Protein AF-A0A7S2NJQ4-F1 (afdb_monomer_lite)

Foldseek 3Di:
DDDDPVVVCVVPPDPPPPDDPPDDDDDPDPQDLQPDPVLVVLLVCQLQVQLCVPPVPDDSVVSSLVSLVVVLVCLVVLPCVSQPLVNLVSVLVLLVVLVVVVVDCSHLCNVCVVPNLVCLVVHDPSSSSSSNNSQNPRPPSNVSSVVSSCVNCVVVVVVVVVVVVVVVVVVVVVCVVCVVVVVVVQVVVLVVVQVVCVVDPDDRDDPGDDD

Secondary structure (DSSP, 8-state):
-PPPHHHHHHHS--------TT----------S---HHHHHHHHHHHHHHHHHH-TTS-HHHHHHHHHHHHHHHHHHT-TTTS-HHHHHHHHHHHHHHHHTTTSTT-HHHHHHHH-GGGGGGSSSHHHHHHHHHHHTSTTHHHHHHHHHHHHHHHHHHHHHHHHHHHHHHHHHHHHHTHHHHHHHHHHHHHHHHHHHTTSSS---SS----

Sequence (211 aa):
EELSQHKLLEFFQARSAAFDISAKGPTNNVSTLITDPKHRQIMDILVRKEAILRHPKSPQLEGVGLAVCELVDALRRCDYDRLTPGMLEDLRKIAVAHAEEGSGSNSVLDYVELHGEDSLQQLELPHLHRLLYGMLRIPAITSRLECMVLEATFSEHLELCRRNLTVLHAALGQLLACLGPLRSLFAAALRLGNALNRDSNAQVSGHGFKL

pLDDT: mean 86.47, std 15.88, range [38.22, 98.5]

Radius of gyration: 31.57 Å; chains: 1; bounding box: 75×58×83 Å

Organism: NCBI:txid327968

InterPro domains:
  IPR015425 Formin, FH2 domain [PF02181] (62-211)
  IPR015425 Formin, FH2 domain [PS51444] (1-211)
  IPR042201 Formin, FH2 domain superfamily [G3DSA:1.20.58.2220] (1-211)

Structure (mmCIF, N/CA/C/O backbone):
data_AF-A0A7S2NJQ4-F1
#
_entry.id   AF-A0A7S2NJQ4-F1
#
loop_
_atom_site.group_PDB
_atom_site.id
_atom_site.type_symbol
_atom_site.label_atom_id
_atom_site.label_alt_id
_atom_site.label_comp_id
_atom_site.label_asym_id
_atom_site.label_entity_id
_atom_site.label_seq_id
_atom_site.pdbx_PDB_ins_code
_atom_site.Cartn_x
_atom_site.Cartn_y
_atom_site.Cartn_z
_atom_site.occupancy
_atom_site.B_iso_or_equiv
_atom_site.auth_seq_id
_atom_site.auth_comp_id
_atom_site.auth_asym_id
_atom_site.auth_atom_id
_atom_site.pdbx_PDB_model_num
ATOM 1 N N . GLU A 1 1 ? -25.058 43.416 6.051 1.00 51.81 1 GLU A N 1
ATOM 2 C CA . GLU A 1 1 ? -25.646 43.496 7.402 1.00 51.81 1 GLU A CA 1
ATOM 3 C C . GLU A 1 1 ? -24.611 42.992 8.392 1.00 51.81 1 GLU A C 1
ATOM 5 O O . GLU A 1 1 ? -24.174 41.853 8.273 1.00 51.81 1 GLU A O 1
ATOM 10 N N . GLU A 1 2 ? -24.123 43.865 9.270 1.00 57.31 2 GLU A N 1
ATOM 11 C CA . GLU A 1 2 ? -23.128 43.515 10.289 1.00 57.31 2 GLU A CA 1
ATOM 12 C C . GLU A 1 2 ? -23.812 42.748 11.431 1.00 57.31 2 GLU A C 1
ATOM 14 O O . GLU A 1 2 ? -24.876 43.146 11.908 1.00 57.31 2 GLU A O 1
ATOM 19 N N . LEU A 1 3 ? -23.238 41.613 11.848 1.00 57.19 3 LEU A N 1
ATOM 20 C CA . LEU A 1 3 ? -23.779 40.826 12.957 1.00 57.19 3 LEU A CA 1
ATOM 21 C C . LEU A 1 3 ? -23.693 41.616 14.269 1.00 57.19 3 LEU A C 1
ATOM 23 O O . LEU A 1 3 ? -22.643 42.151 14.620 1.00 57.19 3 LEU A O 1
ATOM 27 N N . SER A 1 4 ? -24.797 41.647 15.020 1.00 73.44 4 SER A N 1
ATOM 28 C CA . SER A 1 4 ? -24.871 42.342 16.304 1.00 73.44 4 SER A CA 1
ATOM 29 C C . SER A 1 4 ? -23.909 41.741 17.336 1.00 73.44 4 SER A C 1
ATOM 31 O O . SER A 1 4 ? -23.765 40.522 17.447 1.00 73.44 4 SER A O 1
ATOM 33 N N . GLN A 1 5 ? -23.282 42.606 18.140 1.00 66.94 5 GLN A N 1
ATOM 34 C CA . GLN A 1 5 ? -22.288 42.256 19.170 1.00 66.94 5 GLN A CA 1
ATOM 35 C C . GLN A 1 5 ? -22.750 41.145 20.131 1.00 66.94 5 GLN A C 1
ATOM 37 O O . GLN A 1 5 ? -21.946 40.331 20.580 1.00 66.94 5 GLN A O 1
ATOM 42 N N . HIS A 1 6 ? -24.055 41.065 20.397 1.00 70.19 6 HIS A N 1
ATOM 43 C CA . HIS A 1 6 ? -24.645 40.021 21.233 1.00 70.19 6 HIS A CA 1
ATOM 44 C C . HIS A 1 6 ? -24.507 38.616 20.619 1.00 70.19 6 HIS A C 1
ATOM 46 O O . HIS A 1 6 ? -24.236 37.659 21.336 1.00 70.19 6 HIS A O 1
ATOM 52 N N . LYS A 1 7 ? -24.638 38.480 19.291 1.00 64.88 7 LYS A N 1
ATOM 53 C CA . LYS A 1 7 ? -24.493 37.187 18.597 1.00 64.88 7 LYS A CA 1
ATOM 54 C C . LYS A 1 7 ? -23.039 36.715 18.542 1.00 64.88 7 LYS A C 1
ATOM 56 O O . LYS A 1 7 ? -22.787 35.515 18.522 1.00 64.88 7 LYS A O 1
ATOM 61 N N . LEU A 1 8 ? -22.081 37.644 18.552 1.00 63.97 8 LEU A N 1
ATOM 62 C CA . LEU A 1 8 ? -20.655 37.317 18.636 1.00 63.97 8 LEU A CA 1
ATOM 63 C C . LEU A 1 8 ? -20.275 36.809 20.032 1.00 63.97 8 LEU A C 1
ATOM 65 O O . LEU A 1 8 ? -19.550 35.827 20.143 1.00 63.97 8 LEU A O 1
ATOM 69 N N . LEU A 1 9 ? -20.800 37.418 21.098 1.00 64.62 9 LEU A N 1
ATOM 70 C CA . LEU A 1 9 ? -20.520 36.975 22.468 1.00 64.62 9 LEU A CA 1
ATOM 71 C C . LEU A 1 9 ? -21.087 35.584 22.774 1.00 64.62 9 LEU A C 1
ATOM 73 O O . LEU A 1 9 ? -20.460 34.831 23.509 1.00 64.62 9 LEU A O 1
ATOM 77 N N . GLU A 1 10 ? -22.218 35.214 22.175 1.00 65.12 10 GLU A N 1
ATOM 78 C CA . GLU A 1 10 ? -22.791 33.869 22.311 1.00 65.12 10 GLU A CA 1
ATOM 79 C C . GLU A 1 10 ? -21.931 32.802 21.605 1.00 65.12 10 GLU A C 1
ATOM 81 O O . GLU A 1 10 ? -21.736 31.711 22.134 1.00 65.12 10 GLU A O 1
ATOM 86 N N . PHE A 1 11 ? -21.328 33.141 20.458 1.00 58.22 11 PHE A N 1
ATOM 87 C CA . PHE A 1 11 ? -20.397 32.259 19.741 1.00 58.22 11 PHE A CA 1
ATOM 88 C C . PHE A 1 11 ? -19.018 32.134 20.413 1.00 58.22 11 PHE A C 1
ATOM 90 O O . PHE A 1 11 ? -18.370 31.097 20.282 1.00 58.22 11 PHE A O 1
ATOM 97 N N . PHE A 1 12 ? -18.563 33.172 21.125 1.00 60.09 12 PHE A N 1
ATOM 98 C CA . PHE A 1 12 ? -17.245 33.225 21.776 1.00 60.09 12 PHE A CA 1
ATOM 99 C C . PHE A 1 12 ? -17.275 32.988 23.293 1.00 60.09 12 PHE A C 1
ATOM 101 O O . PHE A 1 12 ? -16.248 33.155 23.955 1.00 60.09 12 PHE A O 1
ATOM 108 N N . GLN A 1 13 ? -18.404 32.557 23.865 1.00 54.66 13 GLN A N 1
ATOM 109 C CA . GLN A 1 13 ? -18.429 32.061 25.242 1.00 54.66 13 GLN A CA 1
ATOM 110 C C . GLN A 1 13 ? -17.652 30.743 25.331 1.00 54.66 13 GLN A C 1
ATOM 112 O O . GLN A 1 13 ? -18.188 29.642 25.199 1.00 54.66 13 GLN A O 1
ATOM 117 N N . ALA A 1 14 ? -16.348 30.868 25.570 1.00 47.53 14 ALA A N 1
ATOM 118 C CA . ALA A 1 14 ? -15.502 29.776 26.001 1.00 47.53 14 ALA A CA 1
ATOM 119 C C . ALA A 1 14 ? -16.120 29.163 27.264 1.00 47.53 14 ALA A C 1
ATOM 121 O O . ALA A 1 14 ? -16.168 29.795 28.321 1.00 47.53 14 ALA A O 1
ATOM 122 N N . ARG A 1 15 ? -16.611 27.922 27.156 1.00 47.78 15 ARG A N 1
ATOM 123 C CA . ARG A 1 15 ? -16.922 27.097 28.325 1.00 47.78 15 ARG A CA 1
ATOM 124 C C . ARG A 1 15 ? -15.653 27.014 29.166 1.00 47.78 15 ARG A C 1
ATOM 126 O O . ARG A 1 15 ? -14.710 26.321 28.792 1.00 47.78 15 ARG A O 1
ATOM 133 N N . SER A 1 16 ? -15.635 27.713 30.295 1.00 44.09 16 SER A N 1
ATOM 134 C CA . SER A 1 16 ? -14.630 27.494 31.326 1.00 44.09 16 SER A CA 1
ATOM 135 C C . SER A 1 16 ? -14.896 26.113 31.925 1.00 44.09 16 SER A C 1
ATOM 137 O O . SER A 1 16 ? -15.751 25.947 32.794 1.00 44.09 16 SER A O 1
ATOM 139 N N . ALA A 1 17 ? -14.243 25.089 31.378 1.00 42.69 17 ALA A N 1
ATOM 140 C CA . ALA A 1 17 ? -14.191 23.779 32.001 1.00 42.69 17 ALA A CA 1
ATOM 141 C C . ALA A 1 17 ? -13.262 23.900 33.213 1.00 42.69 17 ALA A C 1
ATOM 143 O O . ALA A 1 17 ? -12.041 23.824 33.086 1.00 42.69 17 ALA A O 1
ATOM 144 N N . ALA A 1 18 ? -13.842 24.155 34.385 1.00 42.19 18 ALA A N 1
ATOM 145 C CA . ALA A 1 18 ? -13.127 24.038 35.644 1.00 42.19 18 ALA A CA 1
ATOM 146 C C . ALA A 1 18 ? -12.740 22.562 35.827 1.00 42.19 18 ALA A C 1
ATOM 148 O O . ALA A 1 18 ? -13.593 21.708 36.062 1.00 42.19 18 ALA A O 1
ATOM 149 N N . PHE A 1 19 ? -11.459 22.263 35.632 1.00 42.50 19 PHE A N 1
ATOM 150 C CA . PHE A 1 19 ? -10.888 20.942 35.853 1.00 42.50 19 PHE A CA 1
ATOM 151 C C . PHE A 1 19 ? -10.545 20.824 37.342 1.00 42.50 19 PHE A C 1
ATOM 153 O O . PHE A 1 19 ? -9.671 21.537 37.835 1.00 42.50 19 PHE A O 1
ATOM 160 N N . ASP A 1 20 ? -11.261 19.970 38.070 1.00 38.22 20 ASP A N 1
ATOM 161 C CA . ASP A 1 20 ? -10.987 19.691 39.480 1.00 38.22 20 ASP A CA 1
ATOM 162 C C . ASP A 1 20 ? -9.737 18.797 39.584 1.00 38.22 20 ASP A C 1
ATOM 164 O O . ASP A 1 20 ? -9.721 17.652 39.131 1.00 38.22 20 ASP A O 1
ATOM 168 N N . ILE A 1 21 ? -8.642 19.346 40.120 1.00 47.34 21 ILE A N 1
ATOM 169 C CA . ILE A 1 21 ? -7.314 18.700 40.173 1.00 47.34 21 ILE A CA 1
ATOM 170 C C . ILE A 1 21 ? -7.218 17.677 41.328 1.00 47.34 21 ILE A C 1
ATOM 172 O O . ILE A 1 21 ? -6.201 17.000 41.479 1.00 47.34 21 ILE A O 1
ATOM 176 N N . SER A 1 22 ? -8.266 17.505 42.140 1.00 41.06 22 SER A N 1
ATOM 177 C CA . SER A 1 22 ? -8.159 16.792 43.421 1.00 41.06 22 SER A CA 1
ATOM 178 C C . SER A 1 22 ? -8.564 15.307 43.433 1.00 41.06 22 SER A C 1
ATOM 180 O O . SER A 1 22 ? -8.376 14.644 44.451 1.00 41.06 22 SER A O 1
ATOM 182 N N . ALA A 1 23 ? -9.008 14.717 42.319 1.00 43.56 23 ALA A N 1
ATOM 183 C CA . ALA A 1 23 ? -9.357 13.291 42.255 1.00 43.56 23 ALA A CA 1
ATOM 184 C C . ALA A 1 23 ? -8.292 12.456 41.518 1.00 43.56 23 ALA A C 1
ATOM 186 O O . ALA A 1 23 ? -8.537 11.922 40.439 1.00 43.56 23 ALA A O 1
ATOM 187 N N . LYS A 1 24 ? -7.087 12.330 42.086 1.00 41.12 24 LYS A N 1
ATOM 188 C CA . LYS A 1 24 ? -6.093 11.346 41.622 1.00 41.12 24 LYS A CA 1
ATOM 189 C C . LYS A 1 24 ? -5.866 10.283 42.688 1.00 41.12 24 LYS A C 1
ATOM 191 O O . LYS A 1 24 ? -5.013 10.427 43.559 1.00 41.12 24 LYS A O 1
ATOM 196 N N . GLY A 1 25 ? -6.629 9.195 42.581 1.00 40.47 25 GLY A N 1
ATOM 197 C CA . GLY A 1 25 ? -6.151 7.892 43.038 1.00 40.47 25 GLY A CA 1
ATOM 198 C C . GLY A 1 25 ? -4.934 7.462 42.199 1.00 40.47 25 GLY A C 1
ATOM 199 O O . GLY A 1 25 ? -4.742 7.976 41.093 1.00 40.47 25 GLY A O 1
ATOM 200 N N . PRO A 1 26 ? -4.079 6.556 42.698 1.00 44.88 26 PRO A N 1
ATOM 201 C CA . PRO A 1 26 ? -2.882 6.138 41.988 1.00 44.88 26 PRO A CA 1
ATOM 202 C C . PRO A 1 26 ? -3.269 5.119 40.914 1.00 44.88 26 PRO A C 1
ATOM 204 O O . PRO A 1 26 ? -3.271 3.916 41.154 1.00 44.88 26 PRO A O 1
ATOM 207 N N . THR A 1 27 ? -3.628 5.589 39.725 1.00 45.00 27 THR A N 1
ATOM 208 C CA . THR A 1 27 ? -3.738 4.738 38.540 1.00 45.00 27 THR A CA 1
ATOM 209 C C . THR A 1 27 ? -2.453 4.879 37.733 1.00 45.00 27 THR A C 1
ATOM 211 O O . THR A 1 27 ? -2.019 5.986 37.409 1.00 45.00 27 THR A O 1
ATOM 214 N N . ASN A 1 28 ? -1.810 3.751 37.433 1.00 48.59 28 ASN A N 1
ATOM 215 C CA . ASN A 1 28 ? -0.753 3.665 36.430 1.00 48.59 28 ASN A CA 1
ATOM 216 C C . ASN A 1 28 ? -1.356 4.093 35.082 1.00 48.59 28 ASN A C 1
ATOM 218 O O . ASN A 1 28 ? -1.955 3.291 34.374 1.00 48.59 28 ASN A O 1
ATOM 222 N N . ASN A 1 29 ? -1.284 5.389 34.779 1.00 56.41 29 ASN A N 1
ATOM 223 C CA . ASN A 1 29 ? -1.986 6.011 33.660 1.00 56.41 29 ASN A CA 1
ATOM 224 C C . ASN A 1 29 ? -1.245 5.743 32.348 1.00 56.41 29 ASN A C 1
ATOM 226 O O . ASN A 1 29 ? -0.527 6.609 31.848 1.00 56.41 29 ASN A O 1
ATOM 230 N N . VAL A 1 30 ? -1.416 4.549 31.781 1.00 67.12 30 VAL A N 1
ATOM 231 C CA . VAL A 1 30 ? -1.124 4.340 30.360 1.00 67.12 30 VAL A CA 1
ATOM 232 C C . VAL A 1 30 ? -2.154 5.150 29.578 1.00 67.12 30 VAL A C 1
ATOM 234 O O . VAL A 1 30 ? -3.314 4.763 29.491 1.00 67.12 30 VAL A O 1
ATOM 237 N N . SER A 1 31 ? -1.755 6.316 29.066 1.00 78.62 31 SER A N 1
ATOM 238 C CA . SER A 1 31 ? -2.657 7.179 28.296 1.00 78.62 31 SER A CA 1
ATOM 239 C C . SER A 1 31 ? -2.854 6.670 26.871 1.00 78.62 31 SER A C 1
ATOM 241 O O . SER A 1 31 ? -3.929 6.828 26.304 1.00 78.62 31 SER A O 1
ATOM 243 N N . THR A 1 32 ? -1.832 6.033 26.291 1.00 86.88 32 THR A N 1
ATOM 244 C CA . THR A 1 32 ? -1.890 5.466 24.945 1.00 86.88 32 THR A CA 1
ATOM 245 C C . THR A 1 32 ? -0.919 4.299 24.784 1.00 86.88 32 THR A C 1
ATOM 247 O O . THR A 1 32 ? 0.192 4.315 25.309 1.00 86.88 32 THR A O 1
ATOM 250 N N . LEU A 1 33 ? -1.349 3.297 24.020 1.00 88.25 33 LEU A N 1
ATOM 251 C CA . LEU A 1 33 ? -0.561 2.125 23.616 1.00 88.25 33 LEU A CA 1
ATOM 252 C C . LEU A 1 33 ? 0.064 2.278 22.219 1.00 88.25 33 LEU A C 1
ATOM 254 O O . LEU A 1 33 ? 0.857 1.449 21.797 1.00 88.25 33 LEU A O 1
ATOM 258 N N . ILE A 1 34 ? -0.297 3.332 21.481 1.00 90.25 34 ILE A N 1
ATOM 259 C CA . ILE A 1 34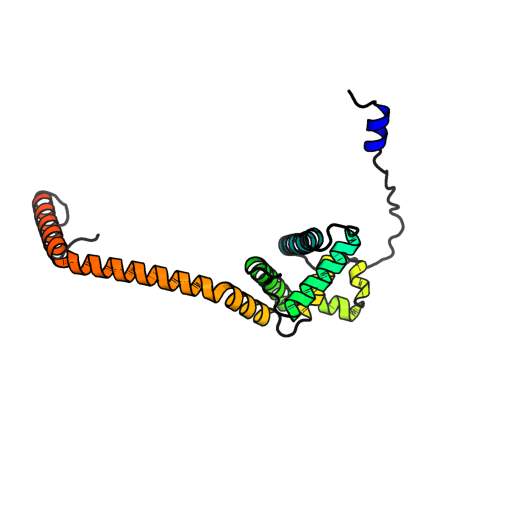 ? 0.243 3.614 20.148 1.00 90.25 34 ILE A CA 1
ATOM 260 C C . ILE A 1 34 ? 1.199 4.775 20.339 1.00 90.25 34 ILE A C 1
ATOM 262 O O . ILE A 1 34 ? 0.760 5.919 20.349 1.00 90.25 34 ILE A O 1
ATOM 266 N N . THR A 1 35 ? 2.481 4.505 20.560 1.00 88.50 35 THR A N 1
ATOM 267 C CA . THR A 1 35 ? 3.468 5.542 20.903 1.00 88.50 35 THR A CA 1
ATOM 268 C C . THR A 1 35 ? 3.858 6.394 19.694 1.00 88.50 35 THR A C 1
ATOM 270 O O . THR A 1 35 ? 4.023 7.610 19.846 1.00 88.50 35 THR A O 1
ATOM 273 N N . ASP A 1 36 ? 3.911 5.803 18.496 1.00 90.94 36 ASP A N 1
ATOM 274 C CA . ASP A 1 36 ? 4.264 6.506 17.261 1.00 90.94 36 ASP A CA 1
ATOM 275 C C . ASP A 1 36 ? 3.153 7.497 16.833 1.00 90.94 36 ASP A C 1
ATOM 277 O O . ASP A 1 36 ? 2.038 7.084 16.482 1.00 90.94 36 ASP A O 1
ATOM 281 N N . PRO A 1 37 ? 3.429 8.818 16.813 1.00 92.50 37 PRO A N 1
ATOM 282 C CA . PRO A 1 37 ? 2.466 9.821 16.363 1.00 92.50 37 PRO A CA 1
ATOM 283 C C . PRO A 1 37 ? 2.046 9.653 14.899 1.00 92.50 37 PRO A C 1
ATOM 285 O O . PRO A 1 37 ? 0.913 9.999 14.562 1.00 92.50 37 PRO A O 1
ATOM 288 N N . LYS A 1 38 ? 2.913 9.120 14.030 1.00 95.25 38 LYS A N 1
ATOM 289 C CA . LYS A 1 38 ? 2.587 8.876 12.620 1.00 95.25 38 LYS A CA 1
ATOM 290 C C . LYS A 1 38 ? 1.569 7.758 12.484 1.00 95.25 38 LYS A C 1
ATOM 292 O O . LYS A 1 38 ? 0.622 7.915 11.719 1.00 95.25 38 LYS A O 1
ATOM 297 N N . HIS A 1 39 ? 1.713 6.674 13.249 1.00 95.19 39 HIS A N 1
ATOM 298 C CA . HIS A 1 39 ? 0.722 5.594 13.265 1.00 95.19 39 HIS A CA 1
ATOM 299 C C . HIS A 1 39 ? -0.636 6.123 13.724 1.00 95.19 39 HIS A C 1
ATOM 301 O O . HIS A 1 39 ? -1.633 5.911 13.036 1.00 95.19 39 HIS A O 1
ATOM 307 N N . ARG A 1 40 ? -0.669 6.908 14.814 1.00 95.12 40 ARG A N 1
ATOM 308 C CA . ARG A 1 40 ? -1.907 7.557 15.280 1.00 95.12 40 ARG A CA 1
ATOM 309 C C . ARG A 1 40 ? -2.535 8.424 14.191 1.00 95.12 40 ARG A C 1
ATOM 311 O O . ARG A 1 40 ? -3.726 8.299 13.927 1.00 95.12 40 ARG A O 1
ATOM 318 N N . GLN A 1 41 ? -1.739 9.271 13.538 1.00 96.69 41 GLN A N 1
ATOM 319 C CA . GLN A 1 41 ? -2.219 10.171 12.492 1.00 96.69 41 GLN A CA 1
ATOM 320 C C . GLN A 1 41 ? -2.775 9.410 11.283 1.00 96.69 41 GLN A C 1
ATOM 322 O O . GLN A 1 41 ? -3.867 9.726 10.817 1.00 96.69 41 GLN A O 1
ATOM 327 N N . ILE A 1 42 ? -2.044 8.411 10.783 1.00 96.69 42 ILE A N 1
ATOM 328 C CA . ILE A 1 42 ? -2.473 7.581 9.653 1.00 96.69 42 ILE A CA 1
ATOM 329 C C . ILE A 1 42 ? -3.793 6.893 9.994 1.00 96.69 42 ILE A C 1
ATOM 331 O O . ILE A 1 42 ? -4.767 7.040 9.261 1.00 96.69 42 ILE A O 1
ATOM 335 N N . MET A 1 43 ? -3.861 6.198 11.131 1.00 96.94 43 MET A N 1
ATOM 336 C CA . MET A 1 43 ? -5.073 5.492 11.544 1.00 96.94 43 MET A CA 1
ATOM 337 C C . MET A 1 43 ? -6.261 6.439 11.727 1.00 96.94 43 MET A C 1
ATOM 339 O O . MET A 1 43 ? -7.363 6.124 11.284 1.00 96.94 43 MET A O 1
ATOM 343 N N . ASP A 1 44 ? -6.052 7.612 12.329 1.00 96.00 44 ASP A N 1
ATOM 344 C CA . ASP A 1 44 ? -7.113 8.603 12.518 1.00 96.00 44 ASP A CA 1
ATOM 345 C C . ASP A 1 44 ? -7.637 9.132 11.178 1.00 96.00 44 ASP A C 1
ATOM 347 O O . ASP A 1 44 ? -8.850 9.217 10.983 1.00 96.00 44 ASP A O 1
ATOM 351 N N . ILE A 1 45 ? -6.750 9.391 10.210 1.00 96.50 45 ILE A N 1
ATOM 352 C CA . ILE A 1 45 ? -7.144 9.764 8.845 1.00 96.50 45 ILE A CA 1
ATOM 353 C C . ILE A 1 45 ? -7.967 8.648 8.196 1.00 96.50 45 ILE A C 1
ATOM 355 O O . ILE A 1 45 ? -9.018 8.937 7.623 1.00 96.50 45 ILE A O 1
ATOM 359 N N . LEU A 1 46 ? -7.523 7.390 8.290 1.00 96.19 46 LEU A N 1
ATOM 360 C CA . LEU A 1 46 ? -8.226 6.247 7.700 1.00 96.19 46 LEU A CA 1
ATOM 361 C C . LEU A 1 46 ? -9.639 6.105 8.275 1.00 96.19 46 LEU A C 1
ATOM 363 O O . LEU A 1 46 ? -10.608 6.041 7.519 1.00 96.19 46 LEU A O 1
ATOM 367 N N . VAL A 1 47 ? -9.765 6.128 9.603 1.00 96.00 47 VAL A N 1
ATOM 368 C CA . VAL A 1 47 ? -11.054 5.970 10.285 1.00 96.00 47 VAL A CA 1
ATOM 369 C C . VAL A 1 47 ? -11.980 7.149 10.000 1.00 96.00 47 VAL A C 1
ATOM 371 O O . VAL A 1 47 ? -13.149 6.944 9.678 1.00 96.00 47 VAL A O 1
ATOM 374 N N . ARG A 1 48 ? -11.483 8.392 10.070 1.00 94.06 48 ARG A N 1
ATOM 375 C CA . ARG A 1 48 ? -12.305 9.578 9.780 1.00 94.06 48 ARG A CA 1
ATOM 376 C C . ARG A 1 48 ? -12.757 9.616 8.332 1.00 94.06 48 ARG A C 1
ATOM 378 O O . ARG A 1 48 ? -13.910 9.948 8.074 1.00 94.06 48 ARG A O 1
ATOM 385 N N . LYS A 1 49 ? -11.872 9.281 7.390 1.00 93.69 49 LYS A N 1
ATOM 386 C CA . LYS A 1 49 ? -12.221 9.214 5.970 1.00 93.69 49 LYS A CA 1
ATOM 387 C C . LYS A 1 49 ? -13.327 8.187 5.742 1.00 93.69 49 LYS A C 1
ATOM 389 O O . LYS A 1 49 ? -14.310 8.513 5.082 1.00 93.69 49 LYS A O 1
ATOM 394 N N . GLU A 1 50 ? -13.204 6.996 6.323 1.00 93.81 50 GLU A N 1
ATOM 395 C CA . GLU A 1 50 ? -14.233 5.960 6.206 1.00 93.81 50 GLU A CA 1
ATOM 396 C C . GLU A 1 50 ? -15.561 6.411 6.835 1.00 93.81 50 GLU A C 1
ATOM 398 O O . GLU A 1 50 ? -16.612 6.305 6.203 1.00 93.81 50 GLU A O 1
ATOM 403 N N . ALA A 1 51 ? -15.514 7.015 8.028 1.00 93.69 51 ALA A N 1
ATOM 404 C CA . ALA A 1 51 ? -16.692 7.548 8.709 1.00 93.69 51 ALA A CA 1
ATOM 405 C C . ALA A 1 51 ? -17.407 8.629 7.880 1.00 93.69 51 ALA A C 1
ATOM 407 O O . ALA A 1 51 ? -18.624 8.586 7.734 1.00 93.69 51 ALA A O 1
ATOM 408 N N . ILE A 1 52 ? -16.669 9.574 7.291 1.00 92.31 52 ILE A N 1
ATOM 409 C CA . ILE A 1 52 ? -17.245 10.651 6.471 1.00 92.31 52 ILE A CA 1
ATOM 410 C C . ILE A 1 52 ? -17.871 10.095 5.187 1.00 92.31 52 ILE A C 1
ATOM 412 O O . ILE A 1 52 ? -18.958 10.521 4.799 1.00 92.31 52 ILE A O 1
ATOM 416 N N . LEU A 1 53 ? -17.193 9.159 4.517 1.00 90.56 53 LEU A N 1
ATOM 417 C CA . LEU A 1 53 ? -17.652 8.629 3.233 1.00 90.56 53 LEU A CA 1
ATOM 418 C C . LEU A 1 53 ? -18.859 7.696 3.375 1.00 90.56 53 LEU A C 1
ATOM 420 O O . LEU A 1 53 ? -19.721 7.683 2.497 1.00 90.56 53 LEU A O 1
ATOM 424 N N . ARG A 1 54 ? -18.923 6.906 4.451 1.00 88.50 54 ARG A N 1
ATOM 425 C CA . ARG A 1 54 ? -19.947 5.862 4.626 1.00 88.50 54 ARG A CA 1
ATOM 426 C C . ARG A 1 54 ? -21.059 6.248 5.588 1.00 88.50 54 ARG A C 1
ATOM 428 O O . ARG A 1 54 ? -22.199 5.845 5.380 1.00 88.50 54 ARG A O 1
ATOM 435 N N . HIS A 1 55 ? -20.750 7.082 6.577 1.00 89.62 55 HIS A N 1
ATOM 436 C CA . HIS A 1 55 ? -21.666 7.470 7.649 1.00 89.62 55 HIS A CA 1
ATOM 437 C C . HIS A 1 55 ? -21.852 8.998 7.733 1.00 89.62 55 HIS A C 1
ATOM 439 O O . HIS A 1 55 ? -21.772 9.564 8.824 1.00 89.62 55 HIS A O 1
ATOM 445 N N . PRO A 1 56 ? -22.152 9.709 6.621 1.00 86.44 56 PRO A N 1
ATOM 446 C CA . PRO A 1 56 ? -22.184 11.178 6.594 1.00 86.44 56 PRO A CA 1
ATOM 447 C C . PRO A 1 56 ? -23.288 11.799 7.464 1.00 86.44 56 PRO A C 1
ATOM 449 O O . PRO A 1 56 ? -23.253 12.994 7.745 1.00 86.44 56 PRO A O 1
ATOM 452 N N . LYS A 1 57 ? -24.296 11.009 7.852 1.00 86.12 57 LYS A N 1
ATOM 453 C CA . LYS A 1 57 ? -25.442 11.447 8.667 1.00 86.12 57 LYS A CA 1
ATOM 454 C C . LYS A 1 57 ? -25.343 11.015 10.130 1.00 86.12 57 LYS A C 1
ATOM 456 O O . LYS A 1 57 ? -26.193 11.411 10.923 1.00 86.12 57 LYS A O 1
ATOM 461 N N . SER A 1 58 ? -24.350 10.201 10.478 1.00 82.94 58 SER A N 1
ATOM 462 C CA . SER A 1 58 ? -24.194 9.693 11.837 1.00 82.94 58 SER A CA 1
ATOM 463 C C . SER A 1 58 ? -23.476 10.725 12.712 1.00 82.94 58 SER A C 1
ATOM 465 O O . SER A 1 58 ? -22.604 11.449 12.219 1.00 82.94 58 SER A O 1
ATOM 467 N N . PRO A 1 59 ? -23.793 10.802 14.017 1.00 82.31 59 PRO A N 1
ATOM 468 C CA . PRO A 1 59 ? -22.995 11.570 14.967 1.00 82.31 59 PRO A CA 1
ATOM 469 C C . PRO A 1 59 ? -21.519 11.167 14.869 1.00 82.31 59 PRO A C 1
ATOM 471 O O . PRO A 1 59 ? -21.216 9.982 14.738 1.00 82.31 59 PRO A O 1
ATOM 474 N N . GLN A 1 60 ? -20.591 12.128 14.954 1.00 77.06 60 GLN A N 1
ATOM 475 C CA . GLN A 1 60 ? -19.162 11.874 14.694 1.00 77.06 60 GLN A CA 1
ATOM 476 C C . GLN A 1 60 ? -18.593 10.693 15.498 1.00 77.06 60 GLN A C 1
ATOM 478 O O . GLN A 1 60 ? -17.867 9.873 14.947 1.00 77.06 60 GLN A O 1
ATOM 483 N N . LEU A 1 61 ? -18.947 10.580 16.781 1.00 79.38 61 LEU A N 1
ATOM 484 C CA . LEU A 1 61 ? -18.493 9.494 17.659 1.00 79.38 61 LEU A CA 1
ATOM 485 C C . LEU A 1 61 ? -19.024 8.118 17.226 1.00 79.38 61 LEU A C 1
ATOM 487 O O . LEU A 1 61 ? -18.279 7.141 17.226 1.00 79.38 61 LEU A O 1
ATOM 491 N N . GLU A 1 62 ? -20.291 8.046 16.822 1.00 86.00 62 GLU A N 1
ATOM 492 C CA . GLU A 1 62 ? -20.929 6.802 16.386 1.00 86.00 62 GLU A CA 1
ATOM 493 C C . GLU A 1 62 ? -20.413 6.370 15.008 1.00 86.00 62 GLU A C 1
ATOM 495 O O . GLU A 1 62 ? -20.040 5.213 14.816 1.00 86.00 62 GLU A O 1
ATOM 500 N N . GLY A 1 63 ? -20.284 7.319 14.074 1.00 89.75 63 GLY A N 1
ATOM 501 C CA . GLY A 1 63 ? -19.735 7.066 12.740 1.00 89.75 63 GLY A CA 1
ATOM 502 C C . GLY A 1 63 ? -18.290 6.562 12.776 1.00 89.75 63 GLY A C 1
ATOM 503 O O . GLY A 1 63 ? -17.934 5.664 12.018 1.00 89.75 63 GLY A O 1
ATOM 504 N N . VAL A 1 64 ? -17.469 7.082 13.694 1.00 92.56 64 VAL A N 1
ATOM 505 C CA . VAL A 1 64 ? -16.090 6.615 13.915 1.00 92.56 64 VAL A CA 1
ATOM 506 C C . VAL A 1 64 ? -16.066 5.178 14.446 1.00 92.56 64 VAL A C 1
ATOM 508 O O . VAL A 1 64 ? -15.280 4.366 13.963 1.00 92.56 64 VAL A O 1
ATOM 511 N N . GLY A 1 65 ? -16.937 4.834 15.399 1.00 91.75 65 GLY A N 1
ATOM 512 C CA . GLY A 1 65 ? -17.044 3.465 15.909 1.00 91.75 65 GLY A CA 1
ATOM 513 C C . GLY A 1 65 ? -17.452 2.460 14.827 1.00 91.75 65 GLY A C 1
ATOM 514 O O . GLY A 1 65 ? -16.828 1.407 14.699 1.00 91.75 65 GLY A O 1
ATOM 515 N N . LEU A 1 66 ? -18.451 2.811 14.010 1.00 93.31 66 LEU A N 1
ATOM 516 C CA . LEU A 1 66 ? -18.894 1.993 12.876 1.00 93.31 66 LEU A CA 1
ATOM 517 C C . LEU A 1 66 ? -17.787 1.824 11.830 1.00 93.31 66 LEU A C 1
ATOM 519 O O . LEU A 1 66 ? -17.531 0.706 11.387 1.00 93.31 66 LEU A O 1
ATOM 523 N N . ALA A 1 67 ? -17.081 2.906 11.497 1.00 95.25 67 ALA A N 1
ATOM 524 C CA . ALA A 1 67 ? -15.960 2.878 10.563 1.00 95.25 67 ALA A CA 1
ATOM 525 C C . ALA A 1 67 ? -14.849 1.914 11.004 1.00 95.25 67 ALA A C 1
ATOM 527 O O . ALA A 1 67 ? -14.314 1.181 10.175 1.00 95.25 67 ALA A O 1
ATOM 528 N N . VAL A 1 68 ? -14.524 1.862 12.301 1.00 96.50 68 VAL A N 1
ATOM 529 C CA . VAL A 1 68 ? -13.538 0.904 12.828 1.00 96.50 68 VAL A CA 1
ATOM 530 C C . VAL A 1 68 ? -13.983 -0.537 12.585 1.00 96.50 68 VAL A C 1
ATOM 532 O O . VAL A 1 68 ? -13.215 -1.319 12.027 1.00 96.50 68 VAL A O 1
ATOM 535 N N . CYS A 1 69 ? -15.214 -0.889 12.967 1.00 95.44 69 CYS A N 1
ATOM 536 C CA . CYS A 1 69 ? -15.744 -2.240 12.758 1.00 95.44 69 CYS A CA 1
ATOM 537 C C . CYS A 1 69 ? -15.728 -2.619 11.272 1.00 95.44 69 CYS A C 1
ATOM 539 O O . CYS A 1 69 ? -15.258 -3.692 10.899 1.00 95.44 69 CYS A O 1
ATOM 541 N N . GLU A 1 70 ? -16.178 -1.706 10.416 1.00 95.75 70 GLU A N 1
ATOM 542 C CA . GLU A 1 70 ? -16.247 -1.929 8.979 1.00 95.75 70 GLU A CA 1
ATOM 543 C C . GLU A 1 70 ? -14.874 -2.077 8.315 1.00 95.75 70 GLU A C 1
ATOM 545 O O . GLU A 1 70 ? -14.732 -2.915 7.424 1.00 95.75 70 GLU A O 1
ATOM 550 N N . LEU A 1 71 ? -13.862 -1.318 8.749 1.00 97.19 71 LEU A N 1
ATOM 551 C CA . LEU A 1 71 ? -12.484 -1.466 8.269 1.00 97.19 71 LEU A CA 1
ATOM 552 C C . LEU A 1 71 ? -11.898 -2.824 8.663 1.00 97.19 71 LEU A C 1
ATOM 554 O O . LEU A 1 71 ? -11.290 -3.501 7.834 1.00 97.19 71 LEU A O 1
ATOM 558 N N . VAL A 1 72 ? -12.113 -3.256 9.907 1.00 97.50 72 VAL A N 1
ATOM 559 C CA . VAL A 1 72 ? -11.663 -4.578 10.366 1.00 97.50 72 VAL A CA 1
ATOM 560 C C . VAL A 1 72 ? -12.366 -5.688 9.577 1.00 97.50 72 VAL A C 1
ATOM 562 O O . VAL A 1 72 ? -11.727 -6.653 9.155 1.00 97.50 72 VAL A O 1
ATOM 565 N N . ASP A 1 73 ? -13.662 -5.551 9.306 1.00 97.50 73 ASP A N 1
ATOM 566 C CA . ASP A 1 73 ? -14.405 -6.525 8.506 1.00 97.50 73 ASP A CA 1
ATOM 567 C C . ASP A 1 73 ? -14.021 -6.510 7.025 1.00 97.50 73 ASP A C 1
ATOM 569 O O . ASP A 1 73 ? -14.058 -7.558 6.375 1.00 97.50 73 ASP A O 1
ATOM 573 N N . ALA A 1 74 ? -13.639 -5.356 6.478 1.00 97.06 74 ALA A N 1
ATOM 574 C CA . ALA A 1 74 ? -13.071 -5.252 5.139 1.00 97.06 74 ALA A CA 1
ATOM 575 C C . ALA A 1 74 ? -11.736 -6.011 5.058 1.00 97.06 74 ALA A C 1
ATOM 577 O O . ALA A 1 74 ? -11.536 -6.803 4.137 1.00 97.06 74 ALA A O 1
ATOM 578 N N . LEU A 1 75 ? -10.864 -5.865 6.065 1.00 97.62 75 LEU A N 1
ATOM 579 C CA . LEU A 1 75 ? -9.595 -6.601 6.149 1.00 97.62 75 LEU A CA 1
ATOM 580 C C . LEU A 1 75 ? -9.821 -8.116 6.229 1.00 97.62 75 LEU A C 1
ATOM 582 O O . LEU A 1 75 ? -9.178 -8.892 5.521 1.00 97.62 75 LEU A O 1
ATOM 586 N N . ARG A 1 76 ? -10.788 -8.554 7.045 1.00 97.19 76 ARG A N 1
ATOM 587 C CA . ARG A 1 76 ? -11.161 -9.975 7.170 1.00 97.19 76 ARG A CA 1
ATOM 588 C C . ARG A 1 76 ? -11.733 -10.569 5.888 1.00 97.19 76 ARG A C 1
ATOM 590 O O . ARG A 1 76 ? -11.586 -11.772 5.674 1.00 97.19 76 ARG A O 1
ATOM 597 N N . ARG A 1 77 ? -12.384 -9.757 5.055 1.00 97.31 77 ARG A N 1
ATOM 598 C CA . ARG A 1 77 ? -13.004 -10.185 3.791 1.00 97.31 77 ARG A CA 1
ATOM 599 C C . ARG A 1 77 ? -12.137 -9.938 2.557 1.00 97.31 77 ARG A C 1
ATOM 601 O O . ARG A 1 77 ? -12.552 -10.322 1.474 1.00 97.31 77 ARG A O 1
ATOM 608 N N . CYS A 1 78 ? -10.953 -9.346 2.723 1.00 96.62 78 CYS A N 1
ATOM 609 C CA . CYS A 1 78 ? -10.120 -8.874 1.616 1.00 96.62 78 CYS A CA 1
ATOM 610 C C . CYS A 1 78 ? -10.888 -7.964 0.639 1.00 96.62 78 CYS A C 1
ATOM 612 O O . CYS A 1 78 ? -10.847 -8.154 -0.572 1.00 96.62 78 CYS A O 1
ATOM 614 N N . ASP A 1 79 ? -11.633 -6.996 1.170 1.00 96.69 79 ASP A N 1
ATOM 615 C CA . ASP A 1 79 ? -12.467 -6.096 0.370 1.00 96.69 79 ASP A CA 1
ATOM 616 C C . ASP A 1 79 ? -11.620 -4.996 -0.301 1.00 96.69 79 ASP A C 1
ATOM 618 O O . ASP A 1 79 ? -11.353 -3.941 0.285 1.00 96.69 79 ASP A O 1
ATOM 622 N N . TYR A 1 80 ? -11.180 -5.263 -1.533 1.00 95.44 80 TYR A N 1
ATOM 623 C CA . TYR A 1 80 ? -10.352 -4.358 -2.341 1.00 95.44 80 TYR A CA 1
ATOM 624 C C . TYR A 1 80 ? -11.099 -3.121 -2.863 1.00 95.44 80 TYR A C 1
ATOM 626 O O . TYR A 1 80 ? -10.456 -2.125 -3.192 1.00 95.44 80 TYR A O 1
ATOM 634 N N . ASP A 1 81 ? -12.436 -3.140 -2.898 1.00 93.31 81 ASP A N 1
ATOM 635 C CA . ASP A 1 81 ? -13.228 -1.966 -3.289 1.00 93.31 81 ASP A CA 1
ATOM 636 C C . ASP A 1 81 ? -13.185 -0.886 -2.200 1.00 93.31 81 ASP A C 1
ATOM 638 O O . ASP A 1 81 ? -13.313 0.312 -2.470 1.00 93.31 81 ASP A O 1
ATOM 642 N N . ARG A 1 82 ? -13.002 -1.308 -0.944 1.00 92.62 82 ARG A N 1
ATOM 643 C CA . ARG A 1 82 ? -12.870 -0.410 0.210 1.00 92.62 82 ARG A CA 1
ATOM 644 C C . ARG A 1 82 ? -11.418 -0.109 0.550 1.00 92.62 82 ARG A C 1
ATOM 646 O O . ARG A 1 82 ? -11.088 1.029 0.878 1.00 92.62 82 ARG A O 1
ATOM 653 N N . LEU A 1 83 ? -10.556 -1.119 0.501 1.00 95.62 83 LEU A N 1
ATOM 654 C CA . LEU A 1 83 ? -9.169 -1.021 0.940 1.00 95.62 83 LEU A CA 1
ATOM 655 C C . LEU A 1 83 ? -8.253 -0.731 -0.245 1.00 95.62 83 LEU A C 1
ATOM 657 O O . LEU A 1 83 ? -7.832 -1.632 -0.967 1.00 95.62 83 LEU A O 1
ATOM 661 N N . THR A 1 84 ? -7.913 0.543 -0.427 1.00 95.12 84 THR A N 1
ATOM 662 C CA . THR A 1 84 ? -7.003 0.935 -1.507 1.00 95.12 84 THR A CA 1
ATOM 663 C C . THR A 1 84 ? -5.580 0.412 -1.259 1.00 95.12 84 THR A C 1
ATOM 665 O O . THR A 1 84 ? -5.188 0.237 -0.100 1.00 95.12 84 THR A O 1
ATOM 668 N N . PRO A 1 85 ? -4.750 0.240 -2.308 1.00 95.62 85 PRO A N 1
ATOM 669 C CA . PRO A 1 85 ? -3.365 -0.215 -2.151 1.00 95.62 85 PRO A CA 1
ATOM 670 C C . PRO A 1 85 ? -2.548 0.617 -1.154 1.00 95.62 85 PRO A C 1
ATOM 672 O O . PRO A 1 85 ? -1.817 0.067 -0.336 1.00 95.62 85 PRO A O 1
ATOM 675 N N . GLY A 1 86 ? -2.722 1.944 -1.168 1.00 95.81 86 GLY A N 1
ATOM 676 C CA . GLY A 1 86 ? -2.055 2.838 -0.218 1.00 95.81 86 GLY A CA 1
ATOM 677 C C . GLY A 1 86 ? -2.499 2.608 1.229 1.00 95.81 86 GLY A C 1
ATOM 678 O O . GLY A 1 86 ? -1.660 2.571 2.124 1.00 95.81 86 GLY A O 1
ATOM 679 N N . MET A 1 87 ? -3.798 2.379 1.460 1.00 96.44 87 MET A N 1
ATOM 680 C CA . MET A 1 87 ? -4.310 2.048 2.796 1.00 96.44 87 MET A CA 1
ATOM 681 C C . MET A 1 87 ? -3.747 0.714 3.291 1.00 96.44 87 MET A C 1
ATOM 683 O O . MET A 1 87 ? -3.378 0.603 4.456 1.00 96.44 87 MET A O 1
ATOM 687 N N . LEU A 1 88 ? -3.662 -0.289 2.413 1.00 97.81 88 LEU A N 1
ATOM 688 C CA . LEU A 1 88 ? -3.104 -1.601 2.743 1.00 97.81 88 LEU A CA 1
ATOM 689 C C . LEU A 1 88 ? -1.618 -1.517 3.108 1.00 97.81 88 LEU A C 1
ATOM 691 O O . LEU A 1 88 ? -1.200 -2.124 4.089 1.00 97.81 88 LEU A O 1
ATOM 695 N N . GLU A 1 89 ? -0.834 -0.731 2.370 1.00 97.31 89 GLU A N 1
ATOM 696 C CA . GLU A 1 89 ? 0.574 -0.451 2.677 1.00 97.31 89 GLU A CA 1
ATOM 697 C C . GLU A 1 89 ? 0.756 0.221 4.042 1.00 97.31 89 GLU A C 1
ATOM 699 O O . GLU A 1 89 ? 1.613 -0.174 4.837 1.00 97.31 89 GLU A O 1
ATOM 704 N N . ASP A 1 90 ? -0.067 1.223 4.337 1.00 97.38 90 ASP A N 1
ATOM 705 C CA . ASP A 1 90 ? -0.028 1.940 5.608 1.00 97.38 90 ASP A CA 1
ATOM 706 C C . ASP A 1 90 ? -0.419 1.036 6.785 1.00 97.38 90 ASP A C 1
ATOM 708 O O . ASP A 1 90 ? 0.292 0.981 7.791 1.00 97.38 90 ASP A O 1
ATOM 712 N N . LEU A 1 91 ? -1.491 0.253 6.634 1.00 97.62 91 LEU A N 1
ATOM 713 C CA . LEU A 1 91 ? -1.902 -0.744 7.623 1.00 97.62 91 LEU A CA 1
ATOM 714 C C . LEU A 1 91 ? -0.843 -1.838 7.798 1.00 97.62 91 LEU A C 1
ATOM 716 O O . LEU A 1 91 ? -0.610 -2.263 8.928 1.00 97.62 91 LEU A O 1
ATOM 720 N N . ARG A 1 92 ? -0.152 -2.258 6.725 1.00 97.06 92 ARG A N 1
ATOM 721 C CA . ARG A 1 92 ? 0.944 -3.240 6.805 1.00 97.06 92 ARG A CA 1
ATOM 722 C C . ARG A 1 92 ? 2.075 -2.721 7.679 1.00 97.06 92 ARG A C 1
ATOM 724 O O . ARG A 1 92 ? 2.524 -3.444 8.561 1.00 97.06 92 ARG A O 1
ATOM 731 N N . LYS A 1 93 ? 2.516 -1.476 7.472 1.00 95.69 93 LYS A N 1
ATOM 732 C CA . LYS A 1 93 ? 3.589 -0.860 8.276 1.00 95.69 93 LYS A CA 1
ATOM 733 C C . LYS A 1 93 ? 3.224 -0.816 9.759 1.00 95.69 93 LYS A C 1
ATOM 735 O O . LYS A 1 93 ? 4.033 -1.209 10.593 1.00 95.69 93 LYS A O 1
ATOM 740 N N . ILE A 1 94 ? 1.995 -0.400 10.068 1.00 95.62 94 ILE A N 1
ATOM 741 C CA . ILE A 1 94 ? 1.483 -0.340 11.443 1.00 95.62 94 ILE A CA 1
ATOM 742 C C . ILE A 1 94 ? 1.412 -1.748 12.053 1.00 95.62 94 ILE A C 1
ATOM 744 O O . ILE A 1 94 ? 1.860 -1.954 13.179 1.00 95.62 94 ILE A O 1
ATOM 748 N N . ALA A 1 95 ? 0.874 -2.723 11.314 1.00 94.69 95 ALA A N 1
ATOM 749 C CA . ALA A 1 95 ? 0.755 -4.102 11.777 1.00 94.69 95 ALA A CA 1
ATOM 750 C C . ALA A 1 95 ? 2.123 -4.735 12.053 1.00 94.69 95 ALA A C 1
ATOM 752 O O . ALA A 1 95 ? 2.275 -5.391 13.074 1.00 94.69 95 ALA A O 1
ATOM 753 N N . VAL A 1 96 ? 3.111 -4.525 11.177 1.00 93.94 96 VAL A N 1
ATOM 754 C CA . VAL A 1 96 ? 4.482 -5.026 11.366 1.00 93.94 96 VAL A CA 1
ATOM 755 C C . VAL A 1 96 ? 5.100 -4.428 12.625 1.00 93.94 96 VAL A C 1
ATOM 757 O O . VAL A 1 96 ? 5.528 -5.181 13.493 1.00 93.94 96 VAL A O 1
ATOM 760 N N . ALA A 1 97 ? 5.057 -3.101 12.773 1.00 92.06 97 ALA A N 1
ATOM 761 C CA . ALA A 1 97 ? 5.635 -2.430 13.934 1.00 92.06 97 ALA A CA 1
ATOM 762 C C . ALA A 1 97 ? 5.044 -2.942 15.259 1.00 92.06 97 ALA A C 1
ATOM 764 O O . ALA A 1 97 ? 5.783 -3.278 16.178 1.00 92.06 97 ALA A O 1
ATOM 765 N N . HIS A 1 98 ? 3.718 -3.082 15.341 1.00 90.69 98 HIS A N 1
ATOM 766 C CA . HIS A 1 98 ? 3.063 -3.514 16.579 1.00 90.69 98 HIS A CA 1
ATOM 767 C C . HIS A 1 98 ? 3.022 -5.037 16.782 1.00 90.69 98 HIS A C 1
ATOM 769 O O . HIS A 1 98 ? 2.818 -5.488 17.908 1.00 90.69 98 HIS A O 1
ATOM 775 N N . ALA A 1 99 ? 3.223 -5.844 15.735 1.00 86.06 99 ALA A N 1
ATOM 776 C CA . ALA A 1 99 ? 3.397 -7.290 15.873 1.00 86.06 99 ALA A CA 1
ATOM 777 C C . ALA A 1 99 ? 4.809 -7.644 16.367 1.00 86.06 99 ALA A C 1
ATOM 779 O O . ALA A 1 99 ? 4.957 -8.544 17.190 1.00 86.06 99 ALA A O 1
ATOM 780 N N . GLU A 1 100 ? 5.836 -6.923 15.906 1.00 77.00 100 GLU A N 1
ATOM 781 C CA . GLU A 1 100 ? 7.226 -7.098 16.351 1.00 77.00 100 GLU A CA 1
ATOM 782 C C . GLU A 1 100 ? 7.445 -6.585 17.785 1.00 77.00 100 GLU A C 1
ATOM 784 O O . GLU A 1 100 ? 8.177 -7.199 18.561 1.00 77.00 100 GLU A O 1
ATOM 789 N N . GLU A 1 101 ? 6.745 -5.517 18.184 1.00 68.88 101 GLU A N 1
ATOM 790 C CA . GLU A 1 101 ? 6.720 -5.014 19.568 1.00 68.88 101 GLU A CA 1
ATOM 791 C C . GLU A 1 101 ? 6.029 -5.970 20.563 1.00 68.88 101 GLU A C 1
ATOM 793 O O . GLU A 1 101 ? 6.206 -5.826 21.775 1.00 68.88 101 GLU A O 1
ATOM 798 N N . GLY A 1 102 ? 5.294 -6.981 20.078 1.00 54.50 102 GLY A N 1
ATOM 799 C CA . GLY A 1 102 ? 4.510 -7.951 20.859 1.00 54.50 102 GLY A CA 1
ATOM 800 C C . GLY A 1 102 ? 5.304 -8.897 21.773 1.00 54.50 102 GLY A C 1
ATOM 801 O O . GLY A 1 102 ? 4.754 -9.879 22.255 1.00 54.50 102 GLY A O 1
ATOM 802 N N . SER A 1 103 ? 6.589 -8.6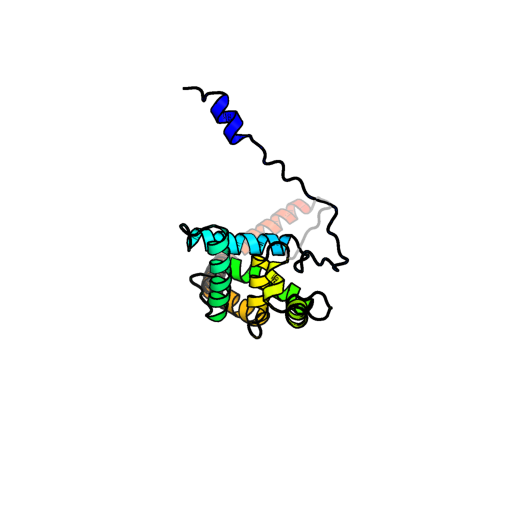24 22.015 1.00 52.66 103 SER A N 1
ATOM 803 C CA . SER A 1 103 ? 7.417 -9.334 23.004 1.00 52.66 103 SER A CA 1
ATOM 804 C C . SER A 1 103 ? 7.618 -8.548 24.313 1.00 52.66 103 SER A C 1
ATOM 806 O O . SER A 1 103 ? 8.363 -8.998 25.183 1.00 52.66 103 SER A O 1
ATOM 808 N N . GLY A 1 104 ? 6.998 -7.370 24.466 1.00 55.97 104 GLY A N 1
ATOM 809 C CA . GLY A 1 104 ? 7.087 -6.533 25.669 1.00 55.97 104 GLY A CA 1
ATOM 810 C C . GLY A 1 104 ? 5.718 -6.107 26.210 1.00 55.97 104 GLY A C 1
ATOM 811 O O . GLY A 1 104 ? 4.765 -5.973 25.452 1.00 55.97 104 GLY A O 1
ATOM 812 N N . SER A 1 105 ? 5.642 -5.821 27.518 1.00 58.31 105 SER A N 1
ATOM 813 C CA . SER A 1 105 ? 4.405 -5.600 28.300 1.00 58.31 105 SER A CA 1
ATOM 814 C C . SER A 1 105 ? 3.548 -4.368 27.935 1.00 58.31 105 SER A C 1
ATOM 816 O O . SER A 1 105 ? 2.753 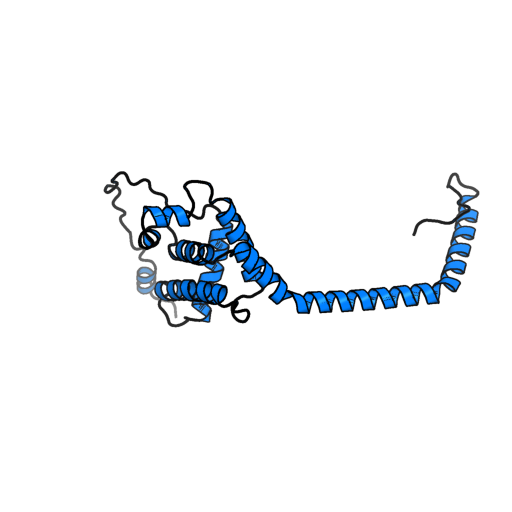-3.922 28.760 1.00 58.31 105 SER A O 1
ATOM 818 N N . ASN A 1 106 ? 3.733 -3.771 26.756 1.00 71.88 106 ASN A N 1
ATOM 819 C CA . ASN A 1 106 ? 3.021 -2.575 26.288 1.00 71.88 106 ASN A CA 1
ATOM 820 C C . ASN A 1 106 ? 2.224 -2.817 24.992 1.00 71.88 106 ASN A C 1
ATOM 822 O O . ASN A 1 106 ? 1.765 -1.866 24.361 1.00 71.88 106 ASN A O 1
ATOM 826 N N . SER A 1 107 ? 2.047 -4.076 24.591 1.00 87.62 107 SER A N 1
ATOM 827 C CA . SER A 1 107 ? 1.194 -4.446 23.462 1.00 87.62 107 SER A CA 1
ATOM 828 C C . SER A 1 107 ? -0.287 -4.180 23.760 1.00 87.62 107 SER A C 1
ATOM 830 O O . SER A 1 107 ? -0.766 -4.363 24.881 1.00 87.62 107 SER A O 1
ATOM 832 N N . VAL A 1 108 ? -1.050 -3.795 22.729 1.00 90.75 108 VAL A N 1
ATOM 833 C CA . VAL A 1 108 ? -2.515 -3.673 22.838 1.00 90.75 108 VAL A CA 1
ATOM 834 C C . VAL A 1 108 ? -3.195 -5.019 23.090 1.00 90.75 108 VAL A C 1
ATOM 836 O O . VAL A 1 108 ? -4.255 -5.052 23.708 1.00 90.75 108 VAL A O 1
ATOM 839 N N . LEU A 1 109 ? -2.593 -6.123 22.638 1.00 91.44 109 LEU A N 1
ATOM 840 C CA . LEU A 1 109 ? -3.117 -7.463 22.895 1.00 91.44 109 LEU A CA 1
ATOM 841 C C . LEU A 1 109 ? -2.992 -7.798 24.386 1.00 91.44 109 LEU A C 1
ATOM 843 O O . LEU A 1 109 ? -4.001 -8.122 25.006 1.00 91.44 109 LEU A O 1
ATOM 847 N N . ASP A 1 110 ? -1.805 -7.602 24.963 1.00 89.69 110 ASP A N 1
ATOM 848 C CA . ASP A 1 110 ? -1.524 -7.857 26.382 1.00 89.69 110 ASP A CA 1
ATOM 849 C C . ASP A 1 110 ? -2.373 -6.958 27.288 1.00 89.69 110 ASP A C 1
ATOM 851 O O . ASP A 1 110 ? -2.919 -7.398 28.299 1.00 89.69 110 ASP A O 1
ATOM 855 N N . TYR A 1 111 ? -2.535 -5.684 26.911 1.00 90.94 111 TYR A N 1
ATOM 856 C CA . TYR A 1 111 ? -3.378 -4.751 27.653 1.00 90.94 111 TYR A CA 1
ATOM 857 C C . TYR A 1 111 ? -4.831 -5.235 27.728 1.00 90.94 111 TYR A C 1
ATOM 859 O O . TYR A 1 111 ? -5.425 -5.205 28.808 1.00 90.94 111 TYR A O 1
ATOM 867 N N . VAL A 1 112 ? -5.388 -5.708 26.607 1.00 92.38 112 VAL A N 1
ATOM 868 C CA . VAL A 1 112 ? -6.756 -6.241 26.551 1.00 92.38 112 VAL A CA 1
ATOM 869 C C . VAL A 1 112 ? -6.870 -7.584 27.268 1.00 92.38 112 VAL A C 1
ATOM 871 O O . VAL A 1 112 ? -7.889 -7.833 27.908 1.00 92.38 112 VAL A O 1
ATOM 874 N N . GLU A 1 113 ? -5.847 -8.435 27.210 1.00 91.31 113 GLU A N 1
ATOM 875 C CA . GLU A 1 113 ? -5.814 -9.685 27.975 1.00 91.31 113 GLU A CA 1
ATOM 876 C C . GLU A 1 113 ? -5.864 -9.422 29.490 1.00 91.31 113 GLU A C 1
ATOM 878 O O . GLU A 1 113 ? -6.577 -10.114 30.215 1.00 91.31 113 GLU A O 1
ATOM 883 N N . LEU A 1 114 ? -5.176 -8.376 29.960 1.00 91.06 114 LEU A N 1
ATOM 884 C CA . LEU A 1 114 ? -5.115 -8.006 31.377 1.00 91.06 114 LEU A CA 1
ATOM 885 C C . LEU A 1 114 ? -6.338 -7.220 31.879 1.00 91.06 114 LEU A C 1
ATOM 887 O O . LEU A 1 114 ? -6.784 -7.443 33.003 1.00 91.06 114 LEU A O 1
ATOM 891 N N . HIS A 1 115 ? -6.865 -6.283 31.085 1.00 91.19 115 HIS A N 1
ATOM 892 C CA . HIS A 1 115 ? -7.874 -5.307 31.535 1.00 91.19 115 HIS A CA 1
ATOM 893 C C . HIS A 1 115 ? -9.248 -5.477 30.863 1.00 91.19 115 HIS A C 1
ATOM 895 O O . HIS A 1 115 ? -10.208 -4.808 31.247 1.00 91.19 115 HIS A O 1
ATOM 901 N N . GLY A 1 116 ? -9.363 -6.368 29.874 1.00 92.25 116 GLY A N 1
ATOM 902 C CA . GLY A 1 116 ? -10.568 -6.574 29.068 1.00 92.25 116 GLY A CA 1
ATOM 903 C C . GLY A 1 116 ? -10.711 -5.573 27.918 1.00 92.25 116 GLY A C 1
ATOM 904 O O . GLY A 1 116 ? -10.103 -4.507 27.912 1.00 92.25 116 GLY A O 1
ATOM 905 N N . GLU A 1 117 ? -11.536 -5.895 26.920 1.00 92.62 117 GLU A N 1
ATOM 906 C CA . GLU A 1 117 ? -11.686 -5.065 25.710 1.00 92.62 117 GLU A CA 1
ATOM 907 C C . GLU A 1 117 ? -12.331 -3.698 26.004 1.00 92.62 117 GLU A C 1
ATOM 909 O O . GLU A 1 117 ? -11.951 -2.688 25.410 1.00 92.62 117 GLU A O 1
ATOM 914 N N . ASP A 1 118 ? -13.245 -3.636 26.976 1.00 92.94 118 ASP A N 1
ATOM 915 C CA . ASP A 1 118 ? -13.926 -2.394 27.365 1.00 92.94 118 ASP A CA 1
ATOM 916 C C . ASP A 1 118 ? -12.970 -1.344 27.945 1.00 92.94 118 ASP A C 1
ATOM 918 O O . ASP A 1 118 ? -13.228 -0.142 27.846 1.00 92.94 118 ASP A O 1
ATOM 922 N N . SER A 1 119 ? -11.828 -1.774 28.491 1.00 92.19 119 SER A N 1
ATOM 923 C CA . SER A 1 119 ? -10.799 -0.865 29.008 1.00 92.19 119 SER A CA 1
ATOM 924 C C . SER A 1 119 ? -10.200 0.033 27.919 1.00 92.19 119 SER A C 1
ATOM 926 O O . SER A 1 119 ? -9.787 1.154 28.213 1.00 92.19 119 SER A O 1
ATOM 928 N N . LEU A 1 120 ? -10.258 -0.371 26.641 1.00 92.81 120 LEU A N 1
ATOM 929 C CA . LEU A 1 120 ? -9.809 0.457 25.516 1.00 92.81 120 LEU A CA 1
ATOM 930 C C . LEU A 1 120 ? -10.581 1.781 25.404 1.00 92.81 120 LEU A C 1
ATOM 932 O O . LEU A 1 120 ? -10.065 2.737 24.829 1.00 92.81 120 LEU A O 1
ATOM 936 N N . GLN A 1 121 ? -11.799 1.861 25.955 1.00 91.88 121 GLN A N 1
ATOM 937 C CA . GLN A 1 121 ? -12.591 3.097 25.995 1.00 91.88 121 GLN A CA 1
ATOM 938 C C . GLN A 1 121 ? -11.998 4.166 26.920 1.00 91.88 121 GLN A C 1
ATOM 940 O O . GLN A 1 121 ? -12.325 5.342 26.777 1.00 91.88 121 GLN A O 1
ATOM 945 N N . GLN A 1 122 ? -11.144 3.761 27.861 1.00 91.19 122 GLN A N 1
ATOM 946 C CA . GLN A 1 122 ? -10.523 4.641 28.851 1.00 91.19 122 GLN A CA 1
ATOM 947 C C . GLN A 1 122 ? -9.205 5.251 28.348 1.00 91.19 122 GLN A C 1
ATOM 949 O O . GLN A 1 122 ? -8.664 6.152 28.989 1.00 91.19 122 GLN A O 1
ATOM 954 N N . LEU A 1 123 ? -8.692 4.773 27.209 1.00 91.62 123 LEU A N 1
ATOM 955 C CA . LEU A 1 123 ? -7.472 5.273 26.581 1.00 91.62 123 LEU A CA 1
ATOM 956 C C . LEU A 1 123 ? -7.729 6.550 25.775 1.00 91.62 123 LEU A C 1
ATOM 958 O O . LEU A 1 123 ? -8.848 6.853 25.357 1.00 91.62 123 LEU A O 1
ATOM 962 N N . GLU A 1 124 ? -6.661 7.291 25.501 1.00 90.81 124 GLU A N 1
ATOM 963 C CA . GLU A 1 124 ? -6.707 8.410 24.570 1.00 90.81 124 GLU A CA 1
ATOM 964 C C . GLU A 1 124 ? -6.992 7.899 23.147 1.00 90.81 124 GLU A C 1
ATOM 966 O O . GLU A 1 124 ? -6.353 6.965 22.674 1.00 90.81 124 GLU A O 1
ATOM 971 N N . LEU A 1 125 ? -7.946 8.518 22.443 1.00 91.44 125 LEU A N 1
ATOM 972 C CA . LEU A 1 125 ? -8.395 8.098 21.103 1.00 91.44 125 LEU A CA 1
ATOM 973 C C . LEU A 1 125 ? -8.806 6.602 21.030 1.00 91.44 125 LEU A C 1
ATOM 975 O O . LEU A 1 125 ? -8.210 5.826 20.273 1.00 91.44 125 LEU A O 1
ATOM 979 N N . PRO A 1 126 ? -9.868 6.184 21.751 1.00 93.56 126 PRO A N 1
ATOM 980 C CA . PRO A 1 126 ? -10.274 4.777 21.861 1.00 93.56 126 PRO A CA 1
ATOM 981 C C . PRO A 1 126 ? -10.463 4.043 20.532 1.00 93.56 126 PRO A C 1
ATOM 983 O O . PRO A 1 126 ? -10.182 2.850 20.413 1.00 93.56 126 PRO A O 1
ATOM 986 N N . HIS A 1 127 ? -10.949 4.746 19.507 1.00 94.50 127 HIS A N 1
ATOM 987 C CA . HIS A 1 127 ? -11.212 4.179 18.185 1.00 94.50 127 HIS A CA 1
ATOM 988 C C . HIS A 1 127 ? -9.947 3.654 17.506 1.00 94.50 127 HIS A C 1
ATOM 990 O O . HIS A 1 127 ? -10.007 2.631 16.828 1.00 94.50 127 HIS A O 1
ATOM 996 N N . LEU A 1 128 ? -8.798 4.297 17.724 1.00 95.94 128 LEU A N 1
ATOM 997 C CA . LEU A 1 128 ? -7.529 3.852 17.146 1.00 95.94 128 LEU A CA 1
ATOM 998 C C . LEU A 1 128 ? -7.055 2.562 17.806 1.00 95.94 128 LEU A C 1
ATOM 1000 O O . LEU A 1 128 ? -6.664 1.623 17.118 1.00 95.94 128 LEU A O 1
ATOM 1004 N N . HIS A 1 129 ? -7.161 2.480 19.132 1.00 95.50 129 HIS A N 1
ATOM 1005 C CA . HIS A 1 129 ? -6.815 1.271 19.870 1.00 95.50 129 HIS A CA 1
ATOM 1006 C C . HIS A 1 129 ? -7.709 0.092 19.486 1.00 95.50 129 HIS A C 1
ATOM 1008 O O . HIS A 1 129 ? -7.207 -1.010 19.272 1.00 95.50 129 HIS A O 1
ATOM 1014 N N . ARG A 1 130 ? -9.013 0.329 19.303 1.00 96.12 130 ARG A N 1
ATOM 1015 C CA . ARG A 1 130 ? -9.950 -0.692 18.813 1.00 96.12 130 ARG A CA 1
ATOM 1016 C C . ARG A 1 130 ? -9.625 -1.154 17.394 1.00 96.12 130 ARG A C 1
ATOM 1018 O O . ARG A 1 130 ? -9.701 -2.351 17.128 1.00 96.12 130 ARG A O 1
ATOM 1025 N N . LEU A 1 131 ? -9.233 -0.242 16.500 1.00 97.31 131 LEU A N 1
ATOM 1026 C CA . LEU A 1 131 ? -8.792 -0.608 15.152 1.00 97.31 131 LEU A CA 1
ATOM 1027 C C . LEU A 1 131 ? -7.517 -1.456 15.198 1.00 97.31 131 LEU A C 1
ATOM 1029 O O . LEU A 1 131 ? -7.472 -2.508 14.562 1.00 97.31 131 LEU A O 1
ATOM 1033 N N . LEU A 1 132 ? -6.508 -1.033 15.968 1.00 96.25 132 LEU A N 1
ATOM 1034 C CA . LEU A 1 132 ? -5.251 -1.772 16.100 1.00 96.25 132 LEU A CA 1
ATOM 1035 C C . LEU A 1 132 ? -5.500 -3.172 16.666 1.00 96.25 132 LEU A C 1
ATOM 1037 O O . LEU A 1 132 ? -5.069 -4.159 16.078 1.00 96.25 132 LEU A O 1
ATOM 1041 N N . TYR A 1 133 ? -6.248 -3.258 17.766 1.00 96.06 133 TYR A N 1
ATOM 1042 C CA . TYR A 1 133 ? -6.626 -4.523 18.386 1.00 96.06 133 TYR A CA 1
ATOM 1043 C C . TYR A 1 133 ? -7.388 -5.432 17.410 1.00 96.06 133 TYR A C 1
ATOM 1045 O O . TYR A 1 133 ? -7.029 -6.595 17.222 1.00 96.06 133 TYR A O 1
ATOM 1053 N N . GLY A 1 134 ? -8.407 -4.8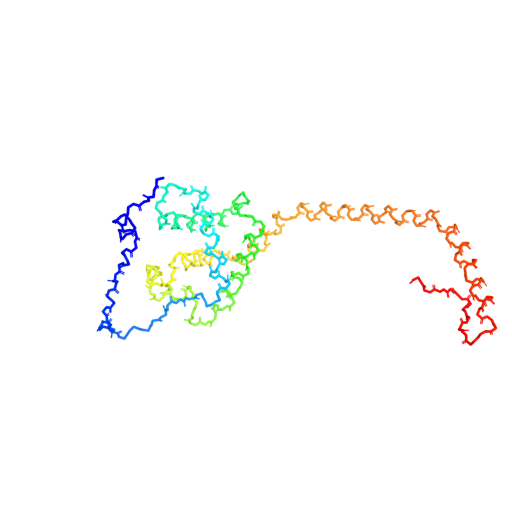96 16.730 1.00 96.31 134 GLY A N 1
ATOM 1054 C CA . GLY A 1 134 ? -9.206 -5.641 15.759 1.00 96.31 134 GLY A CA 1
ATOM 1055 C C . GLY A 1 134 ? -8.383 -6.173 14.583 1.00 96.31 134 GLY A C 1
ATOM 1056 O O . GLY A 1 134 ? -8.613 -7.302 14.146 1.00 96.31 134 GLY A O 1
ATOM 1057 N N . MET A 1 135 ? -7.406 -5.393 14.113 1.00 96.31 135 MET A N 1
ATOM 1058 C CA . MET A 1 135 ? -6.473 -5.774 13.053 1.00 96.31 135 MET A CA 1
ATOM 1059 C C . MET A 1 135 ? -5.487 -6.856 13.512 1.00 96.31 135 MET A C 1
ATOM 1061 O O . MET A 1 135 ? -5.349 -7.868 12.830 1.00 96.31 135 MET A O 1
ATOM 1065 N N . LEU A 1 136 ? -4.834 -6.687 14.668 1.00 94.94 136 LEU A N 1
ATOM 1066 C CA . LEU A 1 136 ? -3.832 -7.639 15.173 1.00 94.94 136 LEU A CA 1
ATOM 1067 C C . LEU A 1 136 ? -4.425 -9.006 15.540 1.00 94.94 136 LEU A C 1
ATOM 1069 O O . LEU A 1 136 ? -3.716 -10.007 15.553 1.00 94.94 136 LEU A O 1
ATOM 1073 N N . ARG A 1 137 ? -5.738 -9.078 15.777 1.00 95.19 137 ARG A N 1
ATOM 1074 C CA . ARG A 1 137 ? -6.457 -10.347 15.967 1.00 95.19 137 ARG A CA 1
ATOM 1075 C C . ARG A 1 137 ? -6.695 -11.140 14.689 1.00 95.19 137 ARG A C 1
ATOM 1077 O O . ARG A 1 137 ? -7.143 -12.284 14.766 1.00 95.19 137 ARG A O 1
ATOM 1084 N N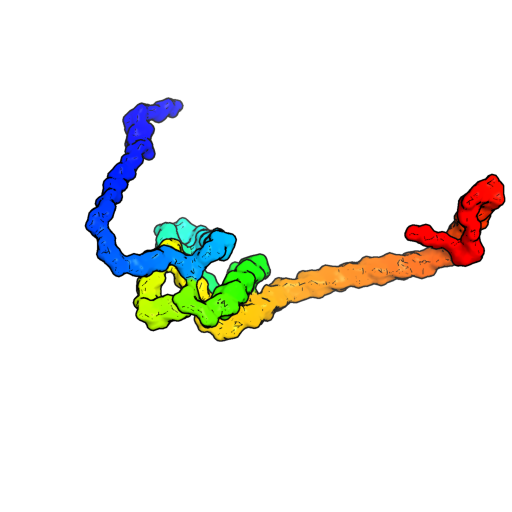 . ILE A 1 138 ? -6.465 -10.553 13.518 1.00 95.69 138 ILE A N 1
ATOM 1085 C CA . ILE A 1 138 ? -6.587 -11.279 12.258 1.00 95.69 138 ILE A CA 1
ATOM 1086 C C . ILE A 1 138 ? -5.383 -12.233 12.147 1.00 95.69 138 ILE A C 1
ATOM 1088 O O . ILE A 1 138 ? -4.240 -11.781 12.237 1.00 95.69 138 ILE A O 1
ATOM 1092 N N . PRO A 1 139 ? -5.600 -13.547 11.940 1.00 94.00 139 PRO A N 1
ATOM 1093 C CA . PRO A 1 139 ? -4.504 -14.504 11.835 1.00 94.00 139 PRO A CA 1
ATOM 1094 C C . PRO A 1 139 ? -3.521 -14.121 10.729 1.00 94.00 139 PRO A C 1
ATOM 1096 O O . PRO A 1 139 ? -3.940 -13.823 9.608 1.00 94.00 139 PRO A O 1
ATOM 1099 N N . ALA A 1 140 ? -2.225 -14.149 11.056 1.00 93.69 140 ALA A N 1
ATOM 1100 C CA . ALA A 1 140 ? -1.133 -13.814 10.141 1.00 93.69 140 ALA A CA 1
ATOM 1101 C C . ALA A 1 140 ? -1.346 -12.480 9.394 1.00 93.69 140 ALA A C 1
ATOM 1103 O O . ALA A 1 140 ? -1.075 -12.381 8.197 1.00 93.69 140 ALA A O 1
ATOM 1104 N N . ILE A 1 141 ? -1.860 -11.454 10.086 1.00 95.12 141 ILE A N 1
ATOM 1105 C CA . ILE A 1 141 ? -2.247 -10.176 9.472 1.00 95.12 141 ILE A CA 1
ATOM 1106 C C . ILE A 1 141 ? -1.127 -9.515 8.661 1.00 95.12 141 ILE A C 1
ATOM 1108 O O . ILE A 1 141 ? -1.403 -8.952 7.607 1.00 95.12 141 ILE A O 1
ATOM 1112 N N . THR A 1 142 ? 0.128 -9.611 9.099 1.00 95.38 142 THR A N 1
ATOM 1113 C CA . THR A 1 142 ? 1.278 -9.031 8.389 1.00 95.38 142 THR A CA 1
ATOM 1114 C C . THR A 1 142 ? 1.456 -9.663 7.009 1.00 95.38 142 THR A C 1
ATOM 1116 O O . THR A 1 142 ? 1.418 -8.952 6.005 1.00 95.38 142 THR A O 1
ATOM 1119 N N . SER A 1 143 ? 1.540 -10.995 6.943 1.00 95.69 143 SER A N 1
ATOM 1120 C CA . SER A 1 143 ? 1.605 -11.746 5.683 1.00 95.69 143 SER A CA 1
ATOM 1121 C C . SER A 1 143 ? 0.345 -11.557 4.840 1.00 95.69 143 SER A C 1
ATOM 1123 O O . SER A 1 143 ? 0.420 -11.420 3.624 1.00 95.69 143 SER A O 1
ATOM 1125 N N . ARG A 1 144 ? -0.831 -11.500 5.474 1.00 97.06 144 ARG A N 1
ATOM 1126 C CA . ARG A 1 144 ? -2.096 -11.263 4.774 1.00 97.06 144 ARG A CA 1
ATOM 1127 C C . ARG A 1 144 ? -2.107 -9.904 4.079 1.00 97.06 144 ARG A C 1
ATOM 1129 O O . ARG A 1 144 ? -2.464 -9.834 2.909 1.00 97.06 144 ARG A O 1
ATOM 1136 N N . LEU A 1 145 ? -1.718 -8.841 4.779 1.00 97.69 145 LEU A N 1
ATOM 1137 C CA . LEU A 1 145 ? -1.629 -7.496 4.212 1.00 97.69 145 LEU A CA 1
ATOM 1138 C C . LEU A 1 145 ? -0.601 -7.438 3.081 1.00 97.69 145 LEU A C 1
ATOM 1140 O O . LEU A 1 145 ? -0.862 -6.800 2.067 1.00 97.69 145 LEU A O 1
ATOM 1144 N N . GLU A 1 146 ? 0.530 -8.132 3.212 1.00 96.75 146 GLU A N 1
ATOM 1145 C CA . GLU A 1 146 ? 1.513 -8.259 2.134 1.00 96.75 146 GLU A CA 1
ATOM 1146 C C . GLU A 1 146 ? 0.908 -8.900 0.876 1.00 96.75 146 GLU A C 1
ATOM 1148 O O . GLU A 1 146 ? 1.016 -8.333 -0.214 1.00 96.75 146 GLU A O 1
ATOM 1153 N N . CYS A 1 147 ? 0.191 -10.018 1.022 1.00 97.56 147 CYS A N 1
ATOM 1154 C CA . CYS A 1 147 ? -0.512 -10.652 -0.093 1.00 97.56 147 CYS A CA 1
ATOM 1155 C C . CYS A 1 147 ? -1.578 -9.731 -0.701 1.00 97.56 147 CYS A C 1
ATOM 1157 O O . CYS A 1 147 ? -1.654 -9.608 -1.920 1.00 97.56 147 CYS A O 1
ATOM 1159 N N . MET A 1 148 ? -2.363 -9.045 0.132 1.00 98.00 148 MET A N 1
ATOM 1160 C CA . MET A 1 148 ? -3.403 -8.130 -0.339 1.00 98.00 148 MET A CA 1
ATOM 1161 C C . MET A 1 148 ? -2.827 -6.960 -1.144 1.00 98.00 148 MET A C 1
ATOM 1163 O O . MET A 1 148 ? -3.372 -6.603 -2.185 1.00 98.00 148 MET A O 1
ATOM 1167 N N . VAL A 1 149 ? -1.716 -6.370 -0.693 1.00 97.75 149 VAL A N 1
ATOM 1168 C CA . VAL A 1 149 ? -1.003 -5.326 -1.446 1.00 97.75 149 VAL A CA 1
ATOM 1169 C C . VAL A 1 149 ? -0.553 -5.857 -2.806 1.00 97.75 149 VAL A C 1
ATOM 1171 O O . VAL A 1 149 ? -0.742 -5.185 -3.825 1.00 97.75 149 VAL A O 1
ATOM 1174 N N . LEU A 1 150 ? 0.055 -7.048 -2.827 1.00 96.69 150 LEU A N 1
ATOM 1175 C CA . LEU A 1 150 ? 0.532 -7.660 -4.060 1.00 96.69 150 LEU A CA 1
ATOM 1176 C C . LEU A 1 150 ? -0.629 -7.873 -5.034 1.00 96.69 150 LEU A C 1
ATOM 1178 O O . LEU A 1 150 ? -0.548 -7.412 -6.167 1.00 96.69 150 LEU A O 1
ATOM 1182 N N . GLU A 1 151 ? -1.716 -8.505 -4.592 1.00 97.38 151 GLU A N 1
ATOM 1183 C CA . GLU A 1 151 ? -2.902 -8.754 -5.419 1.00 97.38 151 GLU A CA 1
ATOM 1184 C C . GLU A 1 151 ? -3.501 -7.454 -5.969 1.00 97.38 151 GLU A C 1
ATOM 1186 O O . GLU A 1 151 ? -3.769 -7.360 -7.168 1.00 97.38 151 GLU A O 1
ATOM 1191 N N . ALA A 1 152 ? -3.638 -6.429 -5.123 1.00 96.25 152 ALA A N 1
ATOM 1192 C CA . ALA A 1 152 ? -4.233 -5.154 -5.508 1.00 96.25 152 ALA A CA 1
ATOM 1193 C C . ALA A 1 152 ? -3.393 -4.372 -6.537 1.00 96.25 152 ALA A C 1
ATOM 1195 O O . ALA A 1 152 ? -3.943 -3.588 -7.308 1.00 96.25 152 ALA A O 1
ATOM 1196 N N . THR A 1 153 ? -2.072 -4.578 -6.571 1.00 96.31 153 THR A N 1
ATOM 1197 C CA . THR A 1 153 ? -1.147 -3.842 -7.460 1.00 96.31 153 THR A CA 1
ATOM 1198 C C . THR A 1 153 ? -0.601 -4.679 -8.618 1.00 96.31 153 THR A C 1
ATOM 1200 O O . THR A 1 153 ? 0.020 -4.140 -9.536 1.00 96.31 153 THR A O 1
ATOM 1203 N N . PHE A 1 154 ? -0.845 -5.993 -8.625 1.00 96.69 154 PHE A N 1
ATOM 1204 C CA . PHE A 1 154 ? -0.209 -6.928 -9.553 1.00 96.69 154 PHE A CA 1
ATOM 1205 C C . PHE A 1 154 ? -0.460 -6.583 -11.022 1.00 96.69 154 PHE A C 1
ATOM 1207 O O . PHE A 1 154 ? 0.474 -6.546 -11.822 1.00 96.69 154 PHE A O 1
ATOM 1214 N N . SER A 1 155 ? -1.718 -6.312 -11.378 1.00 96.50 155 SER A N 1
ATOM 1215 C CA . SER A 1 155 ? -2.107 -6.017 -12.762 1.00 96.50 155 SER A CA 1
ATOM 1216 C C . SER A 1 155 ? -1.428 -4.748 -13.285 1.00 96.50 155 SER A C 1
ATOM 1218 O O . SER A 1 155 ? -0.856 -4.747 -14.375 1.00 96.50 155 SER A O 1
ATOM 1220 N N . GLU A 1 156 ? -1.416 -3.684 -12.478 1.00 95.75 156 GLU A N 1
ATOM 1221 C CA . GLU A 1 156 ? -0.772 -2.419 -12.836 1.00 95.75 156 GLU A CA 1
ATOM 1222 C C . GLU A 1 156 ? 0.741 -2.589 -13.009 1.00 95.75 156 GLU A C 1
ATOM 1224 O O . GLU A 1 156 ? 1.303 -2.153 -14.017 1.00 95.75 156 GLU A O 1
ATOM 1229 N N . HIS A 1 157 ? 1.398 -3.283 -12.075 1.00 96.06 157 HIS A N 1
ATOM 1230 C CA . HIS A 1 157 ? 2.826 -3.570 -12.171 1.00 96.06 157 HIS A CA 1
ATOM 1231 C C . HIS A 1 157 ? 3.162 -4.418 -13.400 1.00 96.06 157 HIS A C 1
ATOM 1233 O O . HIS A 1 157 ? 4.127 -4.120 -14.106 1.00 96.06 157 HIS A O 1
ATOM 1239 N N . LEU A 1 158 ? 2.354 -5.437 -13.705 1.00 98.12 158 LEU A N 1
ATOM 1240 C CA . LEU A 1 158 ? 2.555 -6.281 -14.878 1.00 98.12 158 LEU A CA 1
ATOM 1241 C C . LEU A 1 158 ? 2.442 -5.477 -16.178 1.00 98.12 158 LEU A C 1
ATOM 1243 O O . LEU A 1 158 ? 3.281 -5.618 -17.070 1.00 98.12 158 LEU A O 1
ATOM 1247 N N . GLU A 1 159 ? 1.438 -4.609 -16.279 1.00 98.12 159 GLU A N 1
ATOM 1248 C CA . GLU A 1 159 ? 1.255 -3.731 -17.433 1.00 98.12 159 GLU A CA 1
ATOM 1249 C C . GLU A 1 159 ? 2.393 -2.718 -17.574 1.00 98.12 159 GLU A C 1
ATOM 1251 O O . GLU A 1 159 ? 2.910 -2.512 -18.677 1.00 98.12 159 GLU A O 1
ATOM 1256 N N . LEU A 1 160 ? 2.855 -2.131 -16.469 1.00 97.75 160 LEU A N 1
ATOM 1257 C CA . LEU A 1 160 ? 4.019 -1.248 -16.472 1.00 97.75 160 LEU A CA 1
ATOM 1258 C C . LEU A 1 160 ? 5.279 -1.985 -16.951 1.00 97.75 160 LEU A C 1
ATOM 1260 O O . LEU A 1 160 ? 5.993 -1.488 -17.825 1.00 97.75 160 LEU A O 1
ATOM 1264 N N . CYS A 1 161 ? 5.525 -3.196 -16.447 1.00 98.38 161 CYS A N 1
ATOM 1265 C CA . CYS A 1 161 ? 6.632 -4.037 -16.892 1.00 98.38 161 CYS A CA 1
ATOM 1266 C C . CYS A 1 161 ? 6.544 -4.342 -18.392 1.00 98.38 161 CYS A C 1
ATOM 1268 O O . CYS A 1 161 ? 7.534 -4.179 -19.107 1.00 98.38 161 CYS A O 1
ATOM 1270 N N . ARG A 1 162 ? 5.366 -4.727 -18.898 1.00 98.44 162 ARG A N 1
ATOM 1271 C CA . ARG A 1 162 ? 5.147 -4.990 -20.331 1.00 98.44 162 ARG A CA 1
ATOM 1272 C C . ARG A 1 162 ? 5.449 -3.769 -21.192 1.00 98.44 162 ARG A C 1
ATOM 1274 O O . ARG A 1 162 ? 6.139 -3.893 -22.207 1.00 98.44 162 ARG A O 1
ATOM 1281 N N . ARG A 1 163 ? 4.979 -2.587 -20.785 1.00 98.38 163 ARG A N 1
ATOM 1282 C CA . ARG A 1 163 ? 5.249 -1.324 -21.492 1.00 98.38 163 ARG A CA 1
ATOM 1283 C C . ARG A 1 163 ? 6.743 -1.022 -21.529 1.00 98.38 163 ARG A C 1
ATOM 1285 O O . ARG A 1 163 ? 7.283 -0.774 -22.604 1.00 98.38 163 ARG A O 1
ATOM 1292 N N . ASN A 1 164 ? 7.423 -1.129 -20.390 1.00 98.25 164 ASN A N 1
ATOM 1293 C CA . ASN A 1 164 ? 8.860 -0.873 -20.297 1.00 98.25 164 ASN A CA 1
ATOM 1294 C C . ASN A 1 164 ? 9.674 -1.846 -21.158 1.00 98.25 164 ASN A C 1
ATOM 1296 O O . ASN A 1 164 ? 10.576 -1.422 -21.879 1.00 98.25 164 ASN A O 1
ATOM 1300 N N . LEU A 1 165 ? 9.325 -3.135 -21.146 1.00 98.50 165 LEU A N 1
ATOM 1301 C CA . LEU A 1 165 ? 9.972 -4.137 -21.994 1.00 98.50 165 LEU A CA 1
ATOM 1302 C C . LEU A 1 165 ? 9.734 -3.873 -23.481 1.00 98.50 165 LEU A C 1
ATOM 1304 O O . LEU A 1 165 ? 10.651 -4.034 -24.281 1.00 98.50 165 LEU A O 1
ATOM 1308 N N . THR A 1 166 ? 8.537 -3.418 -23.851 1.00 98.50 166 THR A N 1
ATOM 1309 C CA . THR A 1 166 ? 8.216 -3.051 -25.237 1.00 98.50 166 THR A CA 1
ATOM 1310 C C . THR A 1 166 ? 9.067 -1.872 -25.706 1.00 98.50 166 THR A C 1
ATOM 1312 O O . THR A 1 166 ? 9.662 -1.930 -26.782 1.00 98.50 166 THR A O 1
ATOM 1315 N N . VAL A 1 167 ? 9.182 -0.825 -24.882 1.00 98.38 167 VAL A N 1
ATOM 1316 C CA . VAL A 1 167 ? 10.027 0.343 -25.172 1.00 98.38 167 VAL A CA 1
ATOM 1317 C C . VAL A 1 167 ? 11.493 -0.066 -25.293 1.00 98.38 167 VAL A C 1
ATOM 1319 O O . VAL A 1 167 ? 12.154 0.306 -26.261 1.00 98.38 167 VAL A O 1
ATOM 1322 N N . LEU A 1 168 ? 11.995 -0.872 -24.354 1.00 98.38 168 LEU A N 1
ATOM 1323 C CA . LEU A 1 168 ? 13.373 -1.354 -24.377 1.00 98.38 168 LEU A CA 1
ATOM 1324 C C . LEU A 1 168 ? 13.656 -2.194 -25.627 1.00 98.38 168 LEU A C 1
ATOM 1326 O O . LEU A 1 168 ? 14.672 -1.994 -26.289 1.00 98.38 168 LEU A O 1
ATOM 1330 N N . HIS A 1 169 ? 12.747 -3.102 -25.979 1.00 98.25 169 HIS A N 1
ATOM 1331 C CA . HIS A 1 169 ? 12.869 -3.927 -27.174 1.00 98.25 169 HIS A CA 1
ATOM 1332 C C . HIS A 1 169 ? 12.904 -3.074 -28.448 1.00 98.25 169 HIS A C 1
ATOM 1334 O O . HIS A 1 169 ? 13.777 -3.270 -29.294 1.00 98.25 169 HIS A O 1
ATOM 1340 N N . ALA A 1 170 ? 12.012 -2.086 -28.565 1.00 98.25 170 ALA A N 1
ATOM 1341 C CA . ALA A 1 170 ? 11.987 -1.168 -29.700 1.00 98.25 170 ALA A CA 1
ATOM 1342 C C . ALA A 1 170 ? 13.276 -0.335 -29.796 1.00 98.25 170 ALA A C 1
ATOM 1344 O O . ALA A 1 170 ? 13.855 -0.223 -30.877 1.00 98.25 170 ALA A O 1
ATOM 1345 N N . ALA A 1 171 ? 13.763 0.202 -28.673 1.00 97.62 171 ALA A N 1
ATOM 1346 C CA . ALA A 1 171 ? 14.997 0.983 -28.622 1.00 97.62 171 ALA A CA 1
ATOM 1347 C C . ALA A 1 171 ? 16.222 0.149 -29.024 1.00 97.62 171 ALA A C 1
ATOM 1349 O O . ALA A 1 171 ? 17.040 0.595 -29.829 1.00 97.62 171 ALA A O 1
ATOM 1350 N N . LEU A 1 172 ? 16.329 -1.087 -28.524 1.00 97.69 172 LEU A N 1
ATOM 1351 C CA . LEU A 1 172 ? 17.387 -2.013 -28.926 1.00 97.69 172 LEU A CA 1
ATOM 1352 C C . LEU A 1 172 ? 17.283 -2.372 -30.410 1.00 97.69 172 LEU A C 1
ATOM 1354 O O . LEU A 1 172 ? 18.297 -2.377 -31.102 1.00 97.69 172 LEU A O 1
ATOM 1358 N N . GLY A 1 173 ? 16.073 -2.609 -30.920 1.00 97.50 173 GLY A N 1
ATOM 1359 C CA . GLY A 1 173 ? 15.839 -2.852 -32.343 1.00 97.50 173 GLY A CA 1
ATOM 1360 C C . GLY A 1 173 ? 16.309 -1.689 -33.221 1.00 97.50 173 GLY A C 1
ATOM 1361 O O . GLY A 1 173 ? 17.003 -1.904 -34.213 1.00 97.50 173 GLY A O 1
ATOM 1362 N N . GLN A 1 174 ? 16.009 -0.450 -32.824 1.00 96.69 174 GLN A N 1
ATOM 1363 C CA . GLN A 1 174 ? 16.481 0.750 -33.520 1.00 96.69 174 GLN A CA 1
ATOM 1364 C C . GLN A 1 174 ? 18.001 0.910 -33.430 1.00 96.69 174 GLN A C 1
ATOM 1366 O O . GLN A 1 174 ? 18.645 1.203 -34.436 1.00 96.69 174 GLN A O 1
ATOM 1371 N N . LEU A 1 175 ? 18.594 0.673 -32.257 1.00 96.00 175 LEU A N 1
ATOM 1372 C CA . LEU A 1 175 ? 20.044 0.729 -32.084 1.00 96.00 175 LEU A CA 1
ATOM 1373 C C . LEU A 1 175 ? 20.743 -0.287 -32.993 1.00 96.00 175 LEU A C 1
ATOM 1375 O O . LEU A 1 175 ? 21.704 0.065 -33.673 1.00 96.00 175 LEU A O 1
ATOM 1379 N N . LEU A 1 176 ? 20.226 -1.518 -33.043 1.00 96.38 176 LEU A N 1
ATOM 1380 C CA . LEU A 1 176 ? 20.715 -2.585 -33.914 1.00 96.38 176 LEU A CA 1
ATOM 1381 C C . LEU A 1 176 ? 20.608 -2.205 -35.394 1.00 96.38 176 LEU A C 1
ATOM 1383 O O . LEU A 1 176 ? 21.587 -2.352 -36.125 1.00 96.38 176 LEU A O 1
ATOM 1387 N N . ALA A 1 177 ? 19.468 -1.658 -35.825 1.00 95.81 177 ALA A N 1
ATOM 1388 C CA . ALA A 1 177 ? 19.279 -1.180 -37.196 1.00 95.81 177 ALA A CA 1
ATOM 1389 C C . ALA A 1 177 ? 20.258 -0.048 -37.561 1.00 95.81 177 ALA A C 1
ATOM 1391 O O . ALA A 1 177 ? 20.745 0.028 -38.689 1.00 95.81 177 ALA A O 1
ATOM 1392 N N . CYS A 1 178 ? 20.604 0.797 -36.589 1.00 96.00 178 CYS A N 1
ATOM 1393 C CA . CYS A 1 178 ? 21.528 1.914 -36.756 1.00 96.00 178 CYS A CA 1
ATOM 1394 C C . CYS A 1 178 ? 23.000 1.556 -36.490 1.00 96.00 178 CYS A C 1
ATOM 1396 O O . CYS A 1 178 ? 23.858 2.426 -36.644 1.00 96.00 178 CYS A O 1
ATOM 1398 N N . LEU A 1 179 ? 23.342 0.310 -36.130 1.00 94.38 179 LEU A N 1
ATOM 1399 C CA . LEU A 1 179 ? 24.719 -0.061 -35.770 1.00 94.38 179 LEU A CA 1
ATOM 1400 C C . LEU A 1 179 ? 25.725 0.211 -36.891 1.00 94.38 179 LEU A C 1
ATOM 1402 O O . LEU A 1 179 ? 26.846 0.626 -36.609 1.00 94.38 179 LEU A O 1
ATOM 1406 N N . GLY A 1 180 ? 25.349 -0.022 -38.150 1.00 94.25 180 GLY A N 1
ATOM 1407 C CA . GLY A 1 180 ? 26.212 0.260 -39.301 1.00 94.25 180 GLY A CA 1
ATOM 1408 C C . GLY A 1 180 ? 26.581 1.748 -39.388 1.00 94.25 180 GLY A C 1
ATOM 1409 O O . GLY A 1 180 ? 27.762 2.083 -39.261 1.00 94.25 180 GLY A O 1
ATOM 1410 N N . PRO A 1 181 ? 25.591 2.649 -39.543 1.00 95.44 181 PRO A N 1
ATOM 1411 C CA . PRO A 1 181 ? 25.814 4.094 -39.516 1.00 95.44 181 PRO A CA 1
ATOM 1412 C C . PRO A 1 181 ? 26.540 4.585 -38.257 1.00 95.44 181 PRO A C 1
ATOM 1414 O O . PRO A 1 181 ? 27.486 5.363 -38.368 1.00 95.44 181 PRO A O 1
ATOM 1417 N N . LEU A 1 182 ? 26.160 4.094 -37.073 1.00 93.69 182 LEU A N 1
ATOM 1418 C CA . LEU A 1 182 ? 26.791 4.468 -35.805 1.00 93.69 182 LEU A CA 1
ATOM 1419 C C . LEU A 1 182 ? 28.265 4.055 -35.750 1.00 93.69 182 LEU A C 1
ATOM 1421 O O . LEU A 1 182 ? 29.097 4.853 -35.332 1.00 93.69 182 LEU A O 1
ATOM 1425 N N . ARG A 1 183 ? 28.626 2.854 -36.219 1.00 92.81 183 ARG A N 1
ATOM 1426 C CA . ARG A 1 183 ? 30.034 2.427 -36.314 1.00 92.81 183 ARG A CA 1
ATOM 1427 C C . ARG A 1 183 ? 30.845 3.363 -37.202 1.00 92.81 183 ARG A C 1
ATOM 1429 O O . ARG A 1 183 ? 31.937 3.765 -36.809 1.00 92.81 183 ARG A O 1
ATOM 1436 N N . SER A 1 184 ? 30.314 3.736 -38.366 1.00 94.75 184 SER A N 1
ATOM 1437 C CA . SER A 1 184 ? 30.977 4.687 -39.264 1.00 94.75 184 SER A CA 1
ATOM 1438 C C . SER A 1 184 ? 31.134 6.063 -38.619 1.00 94.75 184 SER A C 1
ATOM 1440 O O . SER A 1 184 ? 32.222 6.638 -38.674 1.00 94.75 184 SER A O 1
ATOM 1442 N N . LEU A 1 185 ? 30.082 6.560 -37.962 1.00 95.25 185 LEU A N 1
ATOM 1443 C CA . LEU A 1 185 ? 30.089 7.835 -37.248 1.00 95.25 185 LEU A CA 1
ATOM 1444 C C . LEU A 1 185 ? 31.127 7.840 -36.120 1.00 95.25 185 LEU A C 1
ATOM 1446 O O . LEU A 1 185 ? 31.983 8.720 -36.082 1.00 95.25 185 LEU A O 1
ATOM 1450 N N . PHE A 1 186 ? 31.106 6.840 -35.236 1.00 94.69 186 PHE A N 1
ATOM 1451 C CA . PHE A 1 186 ? 32.046 6.745 -34.120 1.00 94.69 186 PHE A CA 1
ATOM 1452 C C . PHE A 1 186 ? 33.487 6.516 -34.591 1.00 94.69 186 PHE A C 1
ATOM 1454 O O . PHE A 1 186 ? 34.409 7.098 -34.026 1.00 94.69 186 PHE A O 1
ATOM 1461 N N . ALA A 1 187 ? 33.708 5.755 -35.668 1.00 93.38 187 ALA A N 1
ATOM 1462 C CA . ALA A 1 187 ? 35.036 5.604 -36.263 1.00 93.38 187 ALA A CA 1
ATOM 1463 C C . ALA A 1 187 ? 35.551 6.906 -36.900 1.00 93.38 187 ALA A C 1
ATOM 1465 O O . ALA A 1 187 ? 36.757 7.165 -36.892 1.00 93.38 187 ALA A O 1
ATOM 1466 N N . ALA A 1 188 ? 34.669 7.721 -37.484 1.00 95.38 188 ALA A N 1
ATOM 1467 C CA . ALA A 1 188 ? 35.025 9.043 -37.993 1.00 95.38 188 ALA A CA 1
ATOM 1468 C C . ALA A 1 188 ? 35.335 10.012 -36.842 1.00 95.38 188 ALA A C 1
ATOM 1470 O O . ALA A 1 188 ? 36.385 10.652 -36.861 1.00 95.38 188 ALA A O 1
ATOM 1471 N N . ALA A 1 189 ? 34.485 10.049 -35.813 1.00 94.12 189 ALA A N 1
ATOM 1472 C CA . ALA A 1 189 ? 34.682 10.861 -34.615 1.00 94.12 189 ALA A CA 1
ATOM 1473 C C . ALA A 1 189 ? 35.995 10.513 -33.895 1.00 94.12 189 ALA A C 1
ATOM 1475 O O . ALA A 1 189 ? 36.760 11.412 -33.561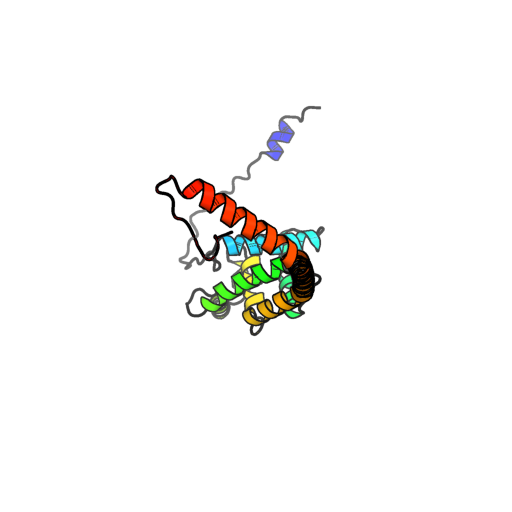 1.00 94.12 189 ALA A O 1
ATOM 1476 N N . LEU A 1 190 ? 36.308 9.220 -33.738 1.00 93.44 190 LEU A N 1
ATOM 1477 C CA . LEU A 1 190 ? 37.572 8.764 -33.154 1.00 93.44 190 LEU A CA 1
ATOM 1478 C C . LEU A 1 190 ? 38.776 9.234 -33.980 1.00 93.44 190 LEU A C 1
ATOM 1480 O O . LEU A 1 190 ? 39.744 9.745 -33.424 1.00 93.44 190 LEU A O 1
ATOM 1484 N N . ARG A 1 191 ? 38.725 9.078 -35.310 1.00 93.00 191 ARG A N 1
ATOM 1485 C CA . ARG A 1 191 ? 39.812 9.516 -36.200 1.00 93.00 191 ARG A CA 1
ATOM 1486 C C . ARG A 1 191 ? 40.027 11.023 -36.132 1.00 93.00 191 ARG A C 1
ATOM 1488 O O . ARG A 1 191 ? 41.173 11.457 -36.053 1.00 93.00 191 ARG A O 1
ATOM 1495 N N . LEU A 1 192 ? 38.944 11.795 -36.131 1.00 93.25 192 LEU A N 1
ATOM 1496 C CA . LEU A 1 192 ? 39.002 13.248 -36.038 1.00 93.25 192 LEU A CA 1
ATOM 1497 C C . LEU A 1 192 ? 39.530 13.700 -34.672 1.00 93.25 192 LEU A C 1
ATOM 1499 O O . LEU A 1 192 ? 40.461 14.495 -34.619 1.00 93.25 192 LEU A O 1
ATOM 1503 N N . GLY A 1 193 ? 39.000 13.149 -33.578 1.00 92.12 193 GLY A N 1
ATOM 1504 C CA . GLY A 1 193 ? 39.463 13.453 -32.223 1.00 92.12 193 GLY A CA 1
ATOM 1505 C C . GLY A 1 193 ? 40.943 13.118 -32.029 1.00 92.12 193 GLY A C 1
ATOM 1506 O O . GLY A 1 193 ? 41.702 13.935 -31.522 1.00 92.12 193 GLY A O 1
ATOM 1507 N N . ASN A 1 194 ? 41.393 11.964 -32.526 1.00 92.81 194 ASN A N 1
ATOM 1508 C CA . ASN A 1 194 ? 42.806 11.591 -32.492 1.00 92.81 194 ASN A CA 1
ATOM 1509 C C . ASN A 1 194 ? 43.684 12.522 -33.343 1.00 92.81 194 ASN A C 1
ATOM 1511 O O . ASN A 1 194 ? 44.810 12.809 -32.950 1.00 92.81 194 ASN A O 1
ATOM 1515 N N . ALA A 1 195 ? 43.197 12.985 -34.499 1.00 91.69 195 ALA A N 1
ATOM 1516 C CA . ALA A 1 195 ? 43.926 13.943 -35.327 1.00 91.69 195 ALA A CA 1
ATOM 1517 C C . ALA A 1 195 ? 44.096 15.293 -34.616 1.00 91.69 195 ALA A C 1
ATOM 1519 O O . ALA A 1 195 ? 45.180 15.859 -34.669 1.00 91.69 195 ALA A O 1
ATOM 1520 N N . LEU A 1 196 ? 43.066 15.763 -33.906 1.00 89.94 196 LEU A N 1
ATOM 1521 C CA . LEU A 1 196 ? 43.133 16.982 -33.095 1.00 89.94 196 LEU A CA 1
ATOM 1522 C C . LEU A 1 196 ? 44.048 16.816 -31.874 1.00 89.94 196 LEU A C 1
ATOM 1524 O O . LEU A 1 196 ? 44.782 17.734 -31.523 1.00 89.94 196 LEU A O 1
ATOM 1528 N N . ASN A 1 197 ? 44.039 15.639 -31.246 1.00 90.69 197 ASN A N 1
ATOM 1529 C CA . ASN A 1 197 ? 44.831 15.383 -30.044 1.00 90.69 197 ASN A CA 1
ATOM 1530 C C . ASN A 1 197 ? 46.321 15.138 -30.327 1.00 90.69 197 ASN A C 1
ATOM 1532 O O . ASN A 1 197 ? 47.120 15.270 -29.404 1.00 90.69 197 ASN A O 1
ATOM 1536 N N . ARG A 1 198 ? 46.709 14.795 -31.565 1.00 84.06 198 ARG A N 1
ATOM 1537 C CA . ARG A 1 198 ? 48.093 14.427 -31.933 1.00 84.06 198 ARG A CA 1
ATOM 1538 C C . ARG A 1 198 ? 49.144 15.475 -31.577 1.00 84.06 198 ARG A C 1
ATOM 1540 O O . ARG A 1 198 ? 50.248 15.090 -31.209 1.00 84.06 198 ARG A O 1
ATOM 1547 N N . ASP A 1 199 ? 48.789 16.753 -31.654 1.00 82.75 199 ASP A N 1
ATOM 1548 C CA . ASP A 1 199 ? 49.711 17.870 -31.407 1.00 82.75 199 ASP A CA 1
ATOM 1549 C C . ASP A 1 199 ? 49.553 18.459 -29.992 1.00 82.75 199 ASP A C 1
ATOM 1551 O O . ASP A 1 199 ? 50.022 19.555 -29.691 1.00 82.75 199 ASP A O 1
ATOM 1555 N N . SER A 1 200 ? 48.874 17.731 -29.103 1.00 79.75 200 SER A N 1
ATOM 1556 C CA . SER A 1 200 ? 48.588 18.137 -27.728 1.00 79.75 200 SER A CA 1
ATOM 1557 C C . SER A 1 200 ? 49.028 17.056 -26.735 1.00 79.75 200 SER A C 1
ATOM 1559 O O . SER A 1 200 ? 49.227 15.904 -27.103 1.00 79.75 200 SER A O 1
ATOM 1561 N N . ASN A 1 201 ? 49.115 17.388 -25.443 1.00 80.75 201 ASN A N 1
ATOM 1562 C CA . ASN A 1 201 ? 49.358 16.397 -24.379 1.00 80.75 201 ASN A CA 1
ATOM 1563 C C . ASN A 1 201 ? 48.126 15.508 -24.078 1.00 80.75 201 ASN A C 1
ATOM 1565 O O . ASN A 1 201 ? 48.111 14.793 -23.073 1.00 80.75 201 ASN A O 1
ATOM 1569 N N . ALA A 1 202 ? 47.066 15.577 -24.890 1.00 81.81 202 ALA A N 1
ATOM 1570 C CA . ALA A 1 202 ? 45.855 14.790 -24.694 1.00 81.81 202 ALA A CA 1
ATOM 1571 C C . ALA A 1 202 ? 46.060 13.320 -25.099 1.00 81.81 202 ALA A C 1
ATOM 1573 O O . ALA A 1 202 ? 46.780 13.001 -26.044 1.00 81.81 202 ALA A O 1
ATOM 1574 N N . GLN A 1 203 ? 45.387 12.403 -24.399 1.00 80.06 203 GLN A N 1
ATOM 1575 C CA . GLN A 1 203 ? 45.452 10.977 -24.724 1.00 80.06 203 GLN A CA 1
ATOM 1576 C C . GLN A 1 203 ? 44.790 10.671 -26.078 1.00 80.06 203 GLN A C 1
ATOM 1578 O O . GLN A 1 203 ? 43.690 11.135 -26.387 1.00 80.06 203 GLN A O 1
ATOM 1583 N N . VAL A 1 204 ? 45.463 9.830 -26.862 1.00 84.31 204 VAL A N 1
ATOM 1584 C CA . VAL A 1 204 ? 44.987 9.269 -28.132 1.00 84.31 204 VAL A CA 1
ATOM 1585 C C . VAL A 1 204 ? 44.588 7.813 -27.882 1.00 84.31 204 VAL A C 1
ATOM 1587 O O . VAL A 1 204 ? 45.345 7.065 -27.264 1.00 84.31 204 VAL A O 1
ATOM 1590 N N . SER A 1 205 ? 43.410 7.392 -28.352 1.00 83.50 205 SER A N 1
ATOM 1591 C CA . SER A 1 205 ? 42.906 6.023 -28.150 1.00 83.50 205 SER A CA 1
ATOM 1592 C C . SER A 1 205 ? 42.864 5.234 -29.457 1.00 83.50 205 SER A C 1
ATOM 1594 O O . SER A 1 205 ? 42.390 5.731 -30.478 1.00 83.50 205 SER A O 1
ATOM 1596 N N . GLY A 1 206 ? 43.325 3.981 -29.424 1.00 80.81 206 GLY A N 1
ATOM 1597 C CA . GLY A 1 206 ? 43.281 3.070 -30.575 1.00 80.81 206 GLY A CA 1
ATOM 1598 C C . GLY A 1 206 ? 41.998 2.240 -30.695 1.00 80.81 206 GLY A C 1
ATOM 1599 O O . GLY A 1 206 ? 41.715 1.726 -31.770 1.00 80.81 206 GLY A O 1
ATOM 1600 N N . HIS A 1 207 ? 41.224 2.103 -29.613 1.00 84.00 207 HIS A N 1
ATOM 1601 C CA . HIS A 1 207 ? 40.161 1.088 -29.516 1.00 84.00 207 HIS A CA 1
ATOM 1602 C C . HIS A 1 207 ? 38.749 1.674 -29.373 1.00 84.00 207 HIS A C 1
ATOM 1604 O O . HIS A 1 207 ? 37.769 0.951 -29.524 1.00 84.00 207 HIS A O 1
ATOM 1610 N N . GLY A 1 208 ? 38.628 2.976 -29.100 1.00 87.06 208 GLY A N 1
ATOM 1611 C CA . GLY A 1 208 ? 37.343 3.652 -28.924 1.00 87.06 208 GLY A CA 1
ATOM 1612 C C . GLY A 1 208 ? 37.377 4.713 -27.830 1.00 87.06 208 GLY A C 1
ATOM 1613 O O . GLY A 1 208 ? 38.424 4.997 -27.247 1.00 87.06 208 GLY A O 1
ATOM 1614 N N . PHE A 1 209 ? 36.218 5.297 -27.554 1.00 87.88 209 PHE A N 1
ATOM 1615 C CA . PHE A 1 209 ? 36.014 6.283 -26.497 1.00 87.88 209 PHE A CA 1
ATOM 1616 C C . PHE A 1 209 ? 34.718 5.975 -25.742 1.00 87.88 209 PHE A C 1
ATOM 1618 O O . PHE A 1 209 ? 33.853 5.263 -26.254 1.00 87.88 209 PHE A O 1
ATOM 1625 N N . LYS A 1 210 ? 34.612 6.461 -24.502 1.00 88.06 210 LYS A N 1
ATOM 1626 C CA . LYS A 1 210 ? 33.403 6.295 -23.687 1.00 88.06 210 LYS A CA 1
ATOM 1627 C C . LYS A 1 210 ? 32.311 7.241 -24.193 1.00 88.06 210 LYS A C 1
ATOM 1629 O O . LYS A 1 210 ? 32.619 8.394 -24.493 1.00 88.06 210 LYS A O 1
ATOM 1634 N N . LEU A 1 211 ? 31.086 6.722 -24.293 1.00 82.25 211 LEU A N 1
ATOM 1635 C CA . LEU A 1 211 ? 29.871 7.526 -24.451 1.00 82.25 211 LEU A CA 1
ATOM 1636 C C . LEU A 1 211 ? 29.518 8.222 -23.136 1.00 82.25 211 LEU A C 1
ATOM 1638 O O . LEU A 1 211 ? 29.782 7.608 -22.075 1.00 82.25 211 LEU A O 1
#